Protein AF-A0A842QCV4-F1 (afdb_monomer)

Solvent-accessible surface area (backbone atoms only — not comparable to full-atom values): 18614 Å² total; per-residue (Å²): 133,80,76,70,83,79,81,82,55,91,92,57,45,80,76,46,76,59,91,36,30,38,35,27,58,51,29,42,34,34,38,18,65,70,64,70,44,68,32,42,44,53,48,74,47,34,48,32,36,34,81,45,73,48,36,37,42,32,37,35,68,45,43,62,38,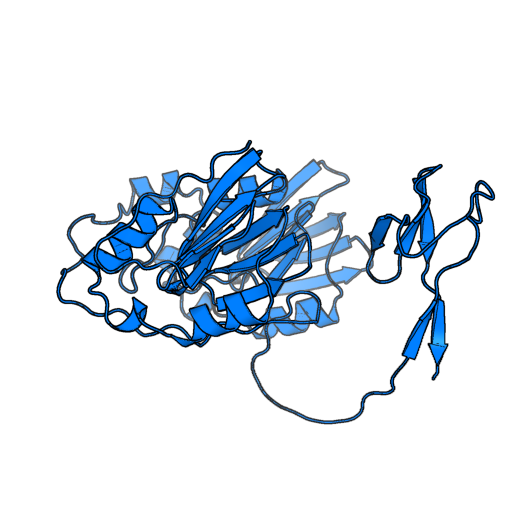30,40,31,33,61,48,74,55,71,67,58,52,54,50,37,64,66,63,54,61,55,74,76,44,40,42,53,55,52,39,50,50,24,57,78,30,68,33,67,70,84,54,92,87,44,69,56,46,63,27,40,74,55,49,40,67,46,74,55,47,44,48,51,38,68,43,31,46,30,47,61,90,44,43,81,56,42,81,43,56,78,31,28,39,30,38,43,48,34,39,36,39,39,22,71,81,80,72,43,78,47,76,41,49,47,91,42,50,78,49,74,49,45,55,81,45,28,39,38,33,40,33,82,91,47,78,48,78,40,38,29,68,51,69,56,45,70,61,51,53,58,52,59,72,58,56,54,55,90,77,52,56,79,93,51,58,68,50,74,80,36,44,30,69,66,50,43,76,75,61,62,80,68,91,74,78,68,59,56,85,45,73,77,82,78,67,68,78,60,42,79,54,89,64,79,83,67,81,84,85,82,93,87,89,87,91,85,85,72,66,44,82,42,73,62,62,44,36,94,84,80,63,48,79,42,46,94,88,62,48,44,75,77,46,100,52,25,33,24,35,79,88,76,68,51,76,43,65,50,44,74,45,77,111

Foldseek 3Di:
DLDQDDDDDPPWDFQDDDPAWTQILFWIWGQAPQVRGIAIGGLQQFAAKADDQFKIWTFGQFGIAIGGGGDDDPCSSLVSLVSCPCLVAFLVVQCVSCVVRVHWRDDPPDQWAAGGQDHHADPQVNCVRQWAIRGRPWGWQDDDRPAWTDILFWIWGAAPVVRDIDIDGLVFWDDWADDQQWIWTQGVVGTDIGGGDDDHPVSVVVSNVSRDCVVRPPVCSVSSPHTPVVCCVPPPDDPPPDDRRDGDDRHDRYYYDPDDRHDDDDDDDDDDFDKDWDDDQADPPPRHGDDPVQWDDPDPQWTADNVPRDIDGIDIHGD

Structure (mmCIF, N/CA/C/O backbone):
data_AF-A0A842QCV4-F1
#
_entry.id   AF-A0A842QCV4-F1
#
loop_
_atom_site.group_PDB
_atom_site.id
_atom_site.type_symbol
_atom_site.label_atom_id
_atom_site.label_alt_id
_atom_site.label_comp_id
_atom_site.label_asym_id
_atom_site.label_entity_id
_atom_site.label_seq_id
_atom_site.pdbx_PDB_ins_code
_atom_site.Cartn_x
_atom_site.Cartn_y
_atom_site.Cartn_z
_atom_site.occupancy
_atom_site.B_iso_or_equiv
_atom_site.auth_seq_id
_atom_site.auth_comp_id
_atom_site.auth_asym_id
_atom_site.auth_atom_id
_atom_site.pdbx_PDB_model_num
ATOM 1 N N . MET A 1 1 ? 13.176 -26.714 -6.535 1.00 41.50 1 MET A N 1
ATOM 2 C CA . MET A 1 1 ? 13.571 -25.448 -7.187 1.00 41.50 1 MET A CA 1
ATOM 3 C C . MET A 1 1 ? 12.302 -24.649 -7.436 1.00 41.50 1 MET A C 1
ATOM 5 O O . MET A 1 1 ? 11.457 -25.138 -8.170 1.00 41.50 1 MET A O 1
ATOM 9 N N . SER A 1 2 ? 12.102 -23.503 -6.779 1.00 46.97 2 SER A N 1
ATOM 10 C CA . SER A 1 2 ? 10.979 -22.614 -7.105 1.00 46.97 2 SER A CA 1
ATOM 11 C C . SER A 1 2 ? 11.306 -21.907 -8.417 1.00 46.97 2 SER A C 1
ATOM 13 O O . SER A 1 2 ? 12.186 -21.049 -8.448 1.00 46.97 2 SER A O 1
ATOM 15 N N . SER A 1 3 ? 10.671 -22.304 -9.518 1.00 58.50 3 SER A N 1
ATOM 16 C CA . SER A 1 3 ? 10.860 -21.621 -10.795 1.00 58.50 3 SER A CA 1
ATOM 17 C C . SER A 1 3 ? 10.213 -20.241 -10.707 1.00 58.50 3 SER A C 1
ATOM 19 O O . SER A 1 3 ? 8.986 -20.131 -10.706 1.00 58.50 3 SER A O 1
ATOM 21 N N . LEU A 1 4 ? 11.029 -19.191 -10.611 1.00 72.69 4 LEU A N 1
ATOM 22 C CA . LEU A 1 4 ? 10.571 -17.834 -10.898 1.00 72.69 4 LEU A CA 1
ATOM 23 C C . LEU A 1 4 ? 9.954 -17.837 -12.294 1.00 72.69 4 LEU A C 1
ATOM 25 O O . LEU A 1 4 ? 10.623 -18.195 -13.265 1.00 72.69 4 LEU A O 1
ATOM 29 N N . VAL A 1 5 ? 8.684 -17.459 -12.394 1.00 68.62 5 VAL A N 1
ATOM 30 C CA . VAL A 1 5 ? 8.024 -17.330 -13.693 1.00 68.62 5 VAL A CA 1
ATOM 31 C C . VAL A 1 5 ? 8.452 -15.994 -14.292 1.00 68.62 5 VAL A C 1
ATOM 33 O O . VAL A 1 5 ? 8.078 -14.933 -13.798 1.00 68.62 5 VAL A O 1
ATOM 36 N N . TYR A 1 6 ? 9.275 -16.052 -15.339 1.00 79.62 6 TYR A N 1
ATOM 37 C CA . TYR A 1 6 ? 9.728 -14.887 -16.096 1.00 79.62 6 TYR A CA 1
ATOM 38 C C . TYR A 1 6 ? 9.213 -14.979 -17.528 1.00 79.62 6 TYR A C 1
ATOM 40 O O . TYR A 1 6 ? 9.670 -15.823 -18.297 1.00 79.62 6 TYR A O 1
ATOM 48 N N . ILE A 1 7 ? 8.272 -14.105 -17.874 1.00 78.62 7 ILE A N 1
ATOM 49 C CA . ILE A 1 7 ? 7.755 -13.960 -19.237 1.00 78.62 7 ILE A CA 1
ATOM 50 C C . ILE A 1 7 ? 8.172 -12.570 -19.713 1.00 78.62 7 ILE A C 1
ATOM 52 O O . ILE A 1 7 ? 7.514 -11.611 -19.304 1.00 78.62 7 ILE A O 1
ATOM 56 N N . PRO A 1 8 ? 9.265 -12.429 -20.486 1.00 76.50 8 PRO A N 1
ATOM 57 C CA . PRO A 1 8 ? 9.746 -11.121 -20.916 1.00 76.50 8 PRO A CA 1
ATOM 58 C C . PRO A 1 8 ? 8.690 -10.398 -21.755 1.00 76.50 8 PRO A C 1
ATOM 60 O O . PRO A 1 8 ? 7.953 -11.027 -22.515 1.00 76.50 8 PRO A O 1
ATOM 63 N N . ILE A 1 9 ? 8.644 -9.076 -21.625 1.00 81.62 9 ILE A N 1
ATOM 64 C CA . ILE A 1 9 ? 7.948 -8.198 -22.573 1.00 81.62 9 ILE A CA 1
ATOM 65 C C . ILE A 1 9 ? 8.954 -7.538 -23.522 1.00 81.62 9 ILE A C 1
ATOM 67 O O . ILE A 1 9 ? 10.157 -7.538 -23.255 1.00 81.62 9 ILE A O 1
ATOM 71 N N . ASP A 1 10 ? 8.474 -6.979 -24.632 1.00 81.00 10 ASP A N 1
ATOM 72 C CA . ASP A 1 10 ? 9.335 -6.319 -25.616 1.00 81.00 10 ASP A CA 1
ATOM 73 C C . ASP A 1 10 ? 10.174 -5.212 -24.961 1.00 81.00 10 ASP A C 1
ATOM 75 O O . ASP A 1 10 ? 9.667 -4.390 -24.199 1.00 81.00 10 ASP A O 1
ATOM 79 N N . GLY A 1 11 ? 11.484 -5.227 -25.219 1.00 83.81 11 GLY A N 1
ATOM 80 C CA . GLY A 1 11 ? 12.440 -4.298 -24.605 1.00 83.81 11 GLY A CA 1
ATOM 81 C C . GLY A 1 11 ? 12.819 -4.610 -23.149 1.00 83.81 11 GLY A C 1
ATOM 82 O O . GLY A 1 11 ? 13.695 -3.935 -22.600 1.00 83.81 11 GLY A O 1
ATOM 83 N N . GLU A 1 12 ? 12.228 -5.631 -22.514 1.00 89.19 12 GLU A N 1
ATOM 84 C CA . GLU A 1 12 ? 12.603 -6.044 -21.161 1.00 89.19 12 GLU A CA 1
ATOM 85 C C . GLU A 1 12 ? 13.924 -6.820 -21.170 1.00 89.19 12 GLU A C 1
ATOM 87 O O . GLU A 1 12 ? 14.056 -7.872 -21.795 1.00 89.19 12 GLU A O 1
ATOM 92 N N . ARG A 1 13 ? 14.905 -6.332 -20.412 1.00 91.25 13 ARG A N 1
ATOM 93 C CA . ARG A 1 13 ? 16.206 -6.975 -20.228 1.00 91.25 13 ARG A CA 1
ATOM 94 C C . ARG A 1 13 ? 16.521 -7.172 -18.757 1.00 91.25 13 ARG A C 1
ATOM 96 O O . ARG A 1 13 ? 16.226 -6.324 -17.915 1.00 91.25 13 ARG A O 1
ATOM 103 N N . LYS A 1 14 ? 17.155 -8.301 -18.447 1.00 93.94 14 LYS A N 1
ATOM 104 C CA . LYS A 1 14 ? 17.609 -8.621 -17.091 1.00 93.94 14 LYS A CA 1
ATOM 105 C C . LYS A 1 14 ? 18.843 -7.788 -16.751 1.00 93.94 14 LYS A C 1
ATOM 107 O O . LYS A 1 14 ? 19.815 -7.795 -17.499 1.00 93.94 14 LYS A O 1
ATOM 112 N N . LEU A 1 15 ? 18.792 -7.102 -15.617 1.00 93.94 15 LEU A N 1
ATOM 113 C CA . LEU A 1 15 ? 19.892 -6.312 -15.064 1.00 93.94 15 LEU A CA 1
ATOM 114 C C . LEU A 1 15 ? 20.639 -7.095 -13.983 1.00 93.94 15 LEU A C 1
ATOM 116 O O . LEU A 1 15 ? 21.863 -7.068 -13.925 1.00 93.94 15 LEU A O 1
ATOM 120 N N . ALA A 1 16 ? 19.894 -7.822 -13.149 1.00 94.19 16 ALA A N 1
ATOM 121 C CA . ALA A 1 16 ? 20.437 -8.708 -12.131 1.00 94.19 16 ALA A CA 1
ATOM 122 C C . ALA A 1 16 ? 19.54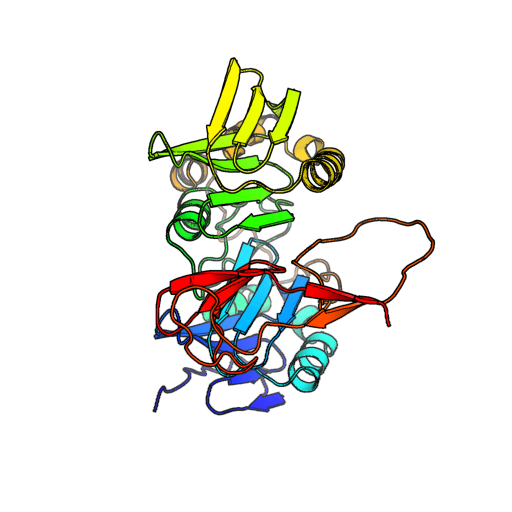0 -9.937 -11.958 1.00 94.19 16 ALA A C 1
ATOM 124 O O . ALA A 1 16 ? 18.325 -9.882 -12.168 1.00 94.19 16 ALA A O 1
ATOM 125 N N . GLN A 1 17 ? 20.138 -11.057 -11.560 1.00 93.81 17 GLN A N 1
ATOM 126 C CA . GLN A 1 17 ? 19.417 -12.293 -11.289 1.00 93.81 17 GLN A CA 1
ATOM 127 C C . GLN A 1 17 ? 20.056 -13.018 -10.106 1.00 93.81 17 GLN A C 1
ATOM 129 O O . GLN A 1 17 ? 21.255 -13.288 -10.096 1.00 93.81 17 GLN A O 1
ATOM 134 N N . GLY A 1 18 ? 19.224 -13.363 -9.130 1.00 90.19 18 GLY A N 1
ATOM 135 C CA . GLY A 1 18 ? 19.552 -14.263 -8.036 1.00 90.19 18 GLY A CA 1
ATOM 136 C C . GLY A 1 18 ? 18.703 -15.532 -8.085 1.00 90.19 18 GLY A C 1
ATOM 137 O O . GLY A 1 18 ? 17.909 -15.753 -8.997 1.00 90.19 18 GLY A O 1
ATOM 138 N N . ASN A 1 19 ? 18.843 -16.369 -7.057 1.00 88.00 19 ASN A N 1
ATOM 139 C CA . ASN A 1 19 ? 18.089 -17.626 -6.962 1.00 88.00 19 ASN A CA 1
ATOM 140 C C . ASN A 1 19 ? 16.584 -17.407 -6.730 1.00 88.00 19 ASN A C 1
ATOM 142 O O . ASN A 1 19 ? 15.785 -18.269 -7.079 1.00 88.00 19 ASN A O 1
ATOM 146 N N . GLU A 1 20 ? 16.204 -16.281 -6.118 1.00 92.25 20 GLU A N 1
ATOM 147 C CA . GLU A 1 20 ? 14.812 -15.956 -5.772 1.00 92.25 20 GLU A CA 1
ATOM 148 C C . GLU A 1 20 ? 14.347 -14.627 -6.366 1.00 92.25 20 GLU A C 1
ATOM 150 O O . GLU A 1 20 ? 13.230 -14.211 -6.086 1.00 92.25 20 GLU A O 1
ATOM 155 N N . TYR A 1 21 ? 15.158 -13.974 -7.202 1.00 94.06 21 TYR A N 1
ATOM 156 C CA . TYR A 1 21 ? 14.765 -12.716 -7.820 1.00 94.06 21 TYR A CA 1
ATOM 157 C C . TYR A 1 21 ? 15.355 -12.505 -9.209 1.00 94.06 21 TYR A C 1
ATOM 159 O O . TYR A 1 21 ? 16.430 -13.002 -9.540 1.00 94.06 21 TYR A O 1
ATOM 167 N N . ILE A 1 22 ? 14.656 -11.701 -10.000 1.00 94.12 22 ILE A N 1
ATOM 168 C CA . ILE A 1 22 ? 15.102 -11.120 -11.259 1.00 94.12 22 ILE A CA 1
ATOM 169 C C . ILE A 1 22 ? 14.787 -9.628 -11.176 1.00 94.12 22 ILE A C 1
ATOM 171 O O . ILE A 1 22 ? 13.641 -9.246 -10.951 1.00 94.12 22 ILE A O 1
ATOM 175 N N . VAL A 1 23 ? 15.798 -8.789 -11.371 1.00 95.00 23 VAL A N 1
ATOM 176 C CA . VAL A 1 23 ? 15.620 -7.348 -11.565 1.00 95.00 23 VAL A CA 1
ATOM 177 C C . VAL A 1 23 ? 15.791 -7.072 -13.052 1.00 95.00 23 VAL A C 1
ATOM 179 O O . VAL A 1 23 ? 16.853 -7.354 -13.612 1.00 95.00 23 VAL A O 1
ATOM 182 N N . SER A 1 24 ? 14.753 -6.552 -13.700 1.00 93.44 24 SER A N 1
ATOM 183 C CA . SER A 1 24 ? 14.813 -6.060 -15.077 1.00 93.44 24 SER A CA 1
ATOM 184 C C . SER A 1 24 ? 14.792 -4.534 -15.117 1.00 93.44 24 SER A C 1
ATOM 186 O O . SER A 1 24 ? 14.627 -3.872 -14.094 1.00 93.44 24 SER A O 1
ATOM 188 N N . ASN A 1 25 ? 14.945 -3.967 -16.309 1.00 91.88 25 ASN A N 1
ATOM 189 C CA . ASN A 1 25 ? 14.741 -2.537 -16.551 1.00 91.88 25 ASN A CA 1
ATOM 190 C C . ASN A 1 25 ? 13.290 -2.066 -16.325 1.00 91.88 25 ASN A C 1
ATOM 192 O O . ASN A 1 25 ? 13.067 -0.863 -16.213 1.00 91.88 25 ASN A O 1
ATOM 196 N N . TYR A 1 26 ? 12.316 -2.980 -16.224 1.00 92.25 26 TYR A N 1
ATOM 197 C CA . TYR A 1 26 ? 10.900 -2.632 -16.053 1.00 92.25 26 TYR A CA 1
ATOM 198 C C . TYR A 1 26 ? 10.273 -3.101 -14.745 1.00 92.25 26 TYR A C 1
ATOM 200 O O . TYR A 1 26 ? 9.327 -2.467 -14.271 1.00 92.25 26 TYR A O 1
ATOM 208 N N . ARG A 1 27 ? 10.758 -4.187 -14.139 1.00 92.69 27 ARG A N 1
ATOM 209 C CA . ARG A 1 27 ? 10.135 -4.769 -12.943 1.00 92.69 27 ARG A CA 1
ATOM 210 C C . ARG A 1 27 ? 11.103 -5.580 -12.093 1.00 92.69 27 ARG A C 1
ATOM 212 O O . ARG A 1 27 ? 12.102 -6.118 -12.565 1.00 92.69 27 ARG A O 1
ATOM 219 N N . LEU A 1 28 ? 10.740 -5.709 -10.825 1.00 94.19 28 LEU A N 1
ATOM 220 C CA . LEU A 1 28 ? 11.274 -6.704 -9.909 1.00 94.19 28 LEU A CA 1
ATOM 221 C C . LEU A 1 28 ? 10.373 -7.939 -9.954 1.00 94.19 28 LEU A C 1
ATOM 223 O O . LEU A 1 28 ? 9.166 -7.835 -9.763 1.00 94.19 28 LEU A O 1
ATOM 227 N N . ILE A 1 29 ? 10.946 -9.115 -10.169 1.00 93.25 29 ILE A N 1
ATOM 228 C CA . ILE A 1 29 ? 10.252 -10.393 -10.019 1.00 93.25 29 ILE A CA 1
ATOM 229 C C . ILE A 1 29 ? 10.929 -11.143 -8.888 1.00 93.25 29 ILE A C 1
ATOM 231 O O . ILE A 1 29 ? 12.135 -11.349 -8.924 1.00 93.25 29 ILE A O 1
ATOM 235 N N . GLN A 1 30 ? 10.167 -11.541 -7.882 1.00 92.44 30 GLN A N 1
ATOM 236 C CA . GLN A 1 30 ? 10.680 -12.098 -6.641 1.00 92.44 30 GLN A CA 1
ATOM 237 C C . GLN A 1 30 ? 9.823 -13.289 -6.232 1.00 92.44 30 GLN A C 1
ATOM 239 O O . GLN A 1 30 ? 8.599 -13.201 -6.202 1.00 92.44 30 GLN A O 1
ATOM 244 N N . TYR A 1 31 ? 10.451 -14.400 -5.874 1.00 89.25 31 TYR A N 1
ATOM 245 C CA . TYR A 1 31 ? 9.755 -15.496 -5.224 1.00 89.25 31 TYR A CA 1
ATOM 246 C C . TYR A 1 31 ? 9.488 -15.079 -3.782 1.00 89.25 31 TYR A C 1
ATOM 248 O O . TYR A 1 31 ? 10.421 -14.862 -3.003 1.00 89.25 31 TYR A O 1
ATOM 256 N N . ASP A 1 32 ? 8.212 -14.935 -3.450 1.00 87.44 32 ASP A N 1
ATOM 257 C CA . ASP A 1 32 ? 7.760 -14.624 -2.109 1.00 87.44 32 ASP A CA 1
ATOM 258 C C . ASP A 1 32 ? 7.496 -15.920 -1.350 1.00 87.44 32 ASP A C 1
ATOM 260 O O . ASP A 1 32 ? 6.513 -16.623 -1.582 1.00 87.44 32 ASP A O 1
ATOM 264 N N . ARG A 1 33 ? 8.362 -16.226 -0.391 1.00 86.94 33 ARG A N 1
ATOM 265 C CA . ARG A 1 33 ? 8.214 -17.360 0.522 1.00 86.94 33 ARG A CA 1
ATOM 266 C C . ARG A 1 33 ? 6.969 -17.229 1.403 1.00 86.94 33 ARG A C 1
ATOM 268 O O . ARG A 1 33 ? 6.448 -18.254 1.837 1.00 86.94 33 ARG A O 1
ATOM 275 N N . GLY A 1 34 ? 6.498 -16.004 1.667 1.00 80.19 34 GLY A N 1
ATOM 276 C CA . GLY A 1 34 ? 5.316 -15.743 2.490 1.00 80.19 34 GLY A CA 1
ATOM 277 C C . GLY A 1 34 ? 4.026 -16.222 1.825 1.00 80.19 34 GLY A C 1
ATOM 278 O O . GLY A 1 34 ? 3.258 -16.970 2.428 1.00 80.19 34 GLY A O 1
ATOM 279 N N . SER A 1 35 ? 3.806 -15.821 0.572 1.00 79.50 35 SER A N 1
ATOM 280 C CA . SER A 1 35 ? 2.671 -16.270 -0.249 1.00 79.50 35 SER A CA 1
ATOM 281 C C . SER A 1 35 ? 2.947 -17.542 -1.066 1.00 79.50 35 SER A C 1
ATOM 283 O O . SER A 1 35 ? 2.023 -18.098 -1.655 1.00 79.50 35 SER A O 1
ATOM 285 N N . LYS A 1 36 ? 4.193 -18.038 -1.068 1.00 83.50 36 LYS A N 1
ATOM 286 C CA . LYS A 1 36 ? 4.673 -19.199 -1.843 1.00 83.50 36 LYS A CA 1
ATOM 287 C C . LYS A 1 36 ? 4.415 -19.069 -3.348 1.00 83.50 36 LYS A C 1
ATOM 289 O O . LYS A 1 36 ? 4.100 -20.050 -4.017 1.00 83.50 36 LYS A O 1
ATOM 294 N N . THR A 1 37 ? 4.549 -17.860 -3.883 1.00 86.12 37 THR A N 1
ATOM 295 C CA . THR A 1 37 ? 4.359 -17.581 -5.311 1.00 86.12 37 THR A CA 1
ATOM 296 C C . THR A 1 37 ? 5.360 -16.544 -5.818 1.00 86.12 37 THR A C 1
ATOM 298 O O . THR A 1 37 ? 6.087 -15.926 -5.042 1.00 86.12 37 THR A O 1
ATOM 301 N N . SER A 1 38 ? 5.430 -16.370 -7.137 1.00 88.69 38 SER A N 1
ATOM 302 C CA . SER A 1 38 ? 6.207 -15.292 -7.750 1.00 88.69 38 SER A CA 1
ATOM 303 C C . SER A 1 38 ? 5.410 -13.989 -7.702 1.00 88.69 38 SER A C 1
ATOM 305 O O . SER A 1 38 ? 4.278 -13.920 -8.169 1.00 88.69 38 SER A O 1
ATOM 307 N N . VAL A 1 39 ? 6.025 -12.951 -7.152 1.00 89.75 39 VAL A N 1
ATOM 308 C CA . VAL A 1 39 ? 5.536 -11.575 -7.122 1.00 89.75 39 VAL A CA 1
ATOM 309 C C . VAL A 1 39 ? 6.248 -10.813 -8.224 1.00 89.75 39 VAL A C 1
ATOM 311 O O . VAL A 1 39 ? 7.469 -10.871 -8.327 1.00 89.75 39 VAL A O 1
ATOM 314 N N . SER A 1 40 ? 5.493 -10.099 -9.047 1.00 92.69 40 SER A N 1
ATOM 315 C CA . SER A 1 40 ? 6.026 -9.258 -10.111 1.00 92.69 40 SER A CA 1
ATOM 316 C C . SER A 1 40 ? 5.605 -7.821 -9.836 1.00 92.69 40 SER A C 1
ATOM 318 O O . SER A 1 40 ? 4.419 -7.548 -9.707 1.00 92.69 40 SER A O 1
ATOM 320 N N . LEU A 1 41 ? 6.567 -6.916 -9.698 1.00 93.31 41 LEU A N 1
ATOM 321 C CA . LEU A 1 41 ? 6.344 -5.540 -9.285 1.00 93.31 41 LEU A CA 1
ATOM 322 C C . LEU A 1 41 ? 6.974 -4.576 -10.299 1.00 93.31 41 LEU A C 1
ATOM 324 O O . LEU A 1 41 ? 8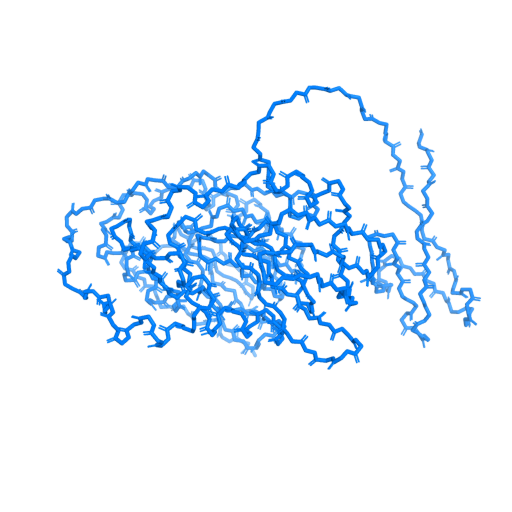.205 -4.494 -10.364 1.00 93.31 41 LEU A O 1
ATOM 328 N N . PRO A 1 42 ? 6.169 -3.838 -11.082 1.00 93.88 42 PRO A N 1
ATOM 329 C CA . PRO A 1 42 ? 6.676 -2.816 -11.987 1.00 93.88 42 PRO A CA 1
ATOM 330 C C . PRO A 1 42 ? 7.459 -1.745 -11.232 1.00 93.88 42 PRO A C 1
ATOM 332 O O . PRO A 1 42 ? 7.000 -1.234 -10.215 1.00 93.88 42 PRO A O 1
ATOM 335 N N . LEU A 1 43 ? 8.636 -1.378 -11.739 1.00 92.62 43 LEU A N 1
ATOM 336 C CA . LEU A 1 43 ? 9.494 -0.388 -11.083 1.00 92.62 43 LEU A CA 1
ATOM 337 C C . LEU A 1 43 ? 8.852 1.002 -11.065 1.00 92.62 43 LEU A C 1
ATOM 339 O O . LEU A 1 43 ? 9.023 1.740 -10.101 1.00 92.62 43 LEU A O 1
ATOM 343 N N . HIS A 1 44 ? 8.077 1.329 -12.103 1.00 89.50 44 HIS A N 1
ATOM 344 C CA . HIS A 1 44 ? 7.468 2.648 -12.271 1.00 89.50 44 HIS A CA 1
ATOM 345 C C . HIS A 1 44 ? 6.452 3.012 -11.191 1.00 89.50 44 HIS A C 1
ATOM 347 O O . HIS A 1 44 ? 6.279 4.190 -10.909 1.00 89.50 44 HIS A O 1
ATOM 353 N N . ILE A 1 45 ? 5.800 2.022 -10.571 1.00 89.75 45 ILE A N 1
ATOM 354 C CA . ILE A 1 45 ? 4.792 2.276 -9.536 1.00 89.75 45 ILE A CA 1
ATOM 355 C C . ILE A 1 45 ? 5.384 2.370 -8.128 1.00 89.75 45 ILE A C 1
ATOM 357 O O . ILE A 1 45 ? 4.646 2.680 -7.192 1.00 89.75 45 ILE A O 1
ATOM 3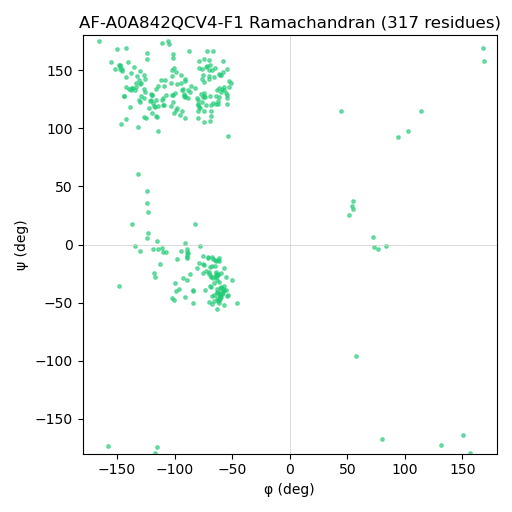61 N N . ILE A 1 46 ? 6.678 2.077 -7.950 1.00 91.38 46 ILE A N 1
ATOM 362 C CA . ILE A 1 46 ? 7.346 2.100 -6.644 1.00 91.38 46 ILE A CA 1
ATOM 363 C C . ILE A 1 46 ? 7.640 3.553 -6.268 1.00 91.38 46 ILE A C 1
ATOM 365 O O . ILE A 1 46 ? 8.415 4.235 -6.933 1.00 91.38 46 ILE A O 1
ATOM 369 N N . LYS A 1 47 ? 7.043 4.013 -5.167 1.00 87.56 47 LYS A N 1
ATOM 370 C CA . LYS A 1 47 ? 7.295 5.341 -4.586 1.00 87.56 47 LYS A CA 1
ATOM 371 C C . LYS A 1 47 ? 8.416 5.289 -3.562 1.00 87.56 47 LYS A C 1
ATOM 373 O O . LYS A 1 47 ? 9.308 6.131 -3.550 1.00 87.56 47 LYS A O 1
ATOM 378 N N . GLU A 1 48 ? 8.373 4.284 -2.701 1.00 86.75 48 GLU A N 1
ATOM 379 C CA . GLU A 1 48 ? 9.333 4.102 -1.619 1.00 86.75 48 GLU A CA 1
ATOM 380 C C . GLU A 1 48 ? 9.539 2.618 -1.375 1.00 86.75 48 GLU A C 1
ATOM 382 O O . GLU A 1 48 ? 8.661 1.795 -1.656 1.00 86.75 48 GLU A O 1
ATOM 387 N N . TYR A 1 49 ? 10.697 2.264 -0.838 1.00 88.94 49 TYR A N 1
ATOM 388 C CA . TYR A 1 49 ? 10.967 0.886 -0.472 1.00 88.94 49 TYR A CA 1
ATOM 389 C C . TYR A 1 49 ? 11.871 0.788 0.747 1.00 88.94 49 TYR A C 1
ATOM 391 O O . TYR A 1 49 ? 12.696 1.656 1.019 1.00 88.94 49 TYR A O 1
ATOM 399 N N . LYS A 1 50 ? 11.725 -0.321 1.462 1.00 86.19 50 LYS A N 1
ATOM 400 C CA . LYS A 1 50 ? 12.620 -0.742 2.530 1.00 86.19 50 LYS A CA 1
ATOM 401 C C . LYS A 1 50 ? 13.083 -2.152 2.236 1.00 86.19 50 LYS A C 1
ATOM 403 O O . LYS A 1 50 ? 12.258 -3.045 2.036 1.00 86.19 50 LYS A O 1
ATOM 408 N N . LEU A 1 51 ? 14.395 -2.338 2.217 1.00 87.00 51 LEU A N 1
ATOM 409 C CA . LEU A 1 51 ? 15.032 -3.585 1.827 1.00 87.00 51 LEU A CA 1
ATOM 410 C C . LEU A 1 51 ? 15.879 -4.123 2.980 1.00 87.00 51 LEU A C 1
ATOM 412 O O . LEU A 1 51 ? 16.707 -3.414 3.544 1.00 87.00 51 LEU A O 1
ATOM 416 N N . THR A 1 52 ? 15.694 -5.393 3.317 1.00 87.06 52 THR A N 1
ATOM 417 C CA . THR A 1 52 ? 16.640 -6.163 4.132 1.00 87.06 52 THR A CA 1
ATOM 418 C C . THR A 1 52 ? 17.187 -7.319 3.299 1.00 87.06 52 THR A C 1
ATOM 420 O O . THR A 1 52 ? 16.807 -7.509 2.147 1.00 87.06 52 THR A O 1
ATOM 423 N N . SER A 1 53 ? 18.063 -8.144 3.871 1.00 86.88 53 SER A N 1
ATOM 424 C CA . SER A 1 53 ? 18.557 -9.344 3.185 1.00 86.88 53 SER A CA 1
ATOM 425 C C . SER A 1 53 ? 17.465 -10.389 2.905 1.00 86.88 53 SER A C 1
ATOM 427 O O . SER A 1 53 ? 17.625 -11.214 2.002 1.00 86.88 53 SER A O 1
ATOM 429 N N . ASN A 1 54 ? 16.370 -10.380 3.676 1.00 89.56 54 ASN A N 1
ATOM 430 C CA . ASN A 1 54 ? 15.357 -11.437 3.670 1.00 89.56 54 ASN A CA 1
ATOM 431 C C . ASN A 1 54 ? 13.898 -10.957 3.534 1.00 89.56 54 ASN A C 1
ATOM 433 O O . ASN A 1 54 ? 12.985 -11.787 3.473 1.00 89.56 54 ASN A O 1
ATOM 437 N N . LYS A 1 55 ? 13.653 -9.646 3.544 1.00 85.88 55 LYS A N 1
ATOM 438 C CA . LYS A 1 55 ? 12.320 -9.045 3.460 1.00 85.88 55 LYS A CA 1
ATOM 439 C C . LYS A 1 55 ? 12.394 -7.715 2.720 1.00 85.88 55 LYS A C 1
ATOM 441 O O . LYS A 1 55 ? 13.390 -7.001 2.806 1.00 85.88 55 LYS A O 1
ATOM 446 N N . ALA A 1 56 ? 11.304 -7.358 2.061 1.00 87.12 56 ALA A N 1
ATOM 447 C CA . ALA A 1 56 ? 11.111 -6.028 1.517 1.00 87.12 56 ALA A CA 1
ATOM 448 C C . ALA A 1 56 ? 9.686 -5.538 1.752 1.00 87.12 56 ALA A C 1
ATOM 450 O O . ALA A 1 56 ? 8.733 -6.321 1.743 1.00 87.12 56 ALA A O 1
ATOM 451 N N . MET A 1 57 ? 9.561 -4.229 1.928 1.00 88.38 57 MET A N 1
ATOM 452 C CA . MET A 1 57 ? 8.300 -3.505 1.860 1.00 88.38 57 MET A CA 1
ATOM 453 C C . MET A 1 57 ? 8.422 -2.471 0.745 1.00 88.38 57 MET A C 1
ATOM 455 O O . MET A 1 57 ? 9.374 -1.696 0.731 1.00 88.38 57 MET A O 1
ATOM 459 N N . PHE A 1 58 ? 7.461 -2.445 -0.169 1.00 89.50 58 PHE A N 1
ATOM 460 C CA . PHE A 1 58 ? 7.375 -1.462 -1.242 1.00 89.50 58 PHE A CA 1
ATOM 461 C C . PHE A 1 58 ? 6.092 -0.658 -1.075 1.00 89.50 58 PHE A C 1
ATOM 463 O O . PHE A 1 58 ?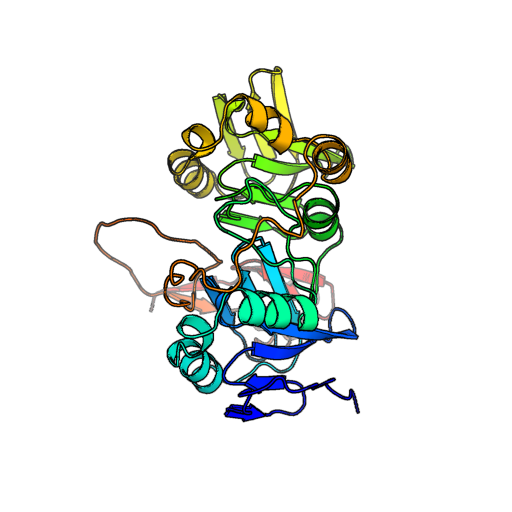 5.002 -1.227 -1.144 1.00 89.50 58 PHE A O 1
ATOM 470 N N . LYS A 1 59 ? 6.202 0.657 -0.892 1.00 89.69 59 LYS A N 1
ATOM 471 C CA . LYS A 1 59 ? 5.068 1.565 -1.062 1.00 89.69 59 LYS A CA 1
ATOM 472 C C . LYS A 1 59 ? 4.901 1.817 -2.552 1.00 89.69 59 LYS A C 1
ATOM 474 O O . LYS A 1 59 ? 5.812 2.322 -3.213 1.00 89.69 59 LYS A O 1
ATOM 479 N N . VAL A 1 60 ? 3.739 1.461 -3.079 1.00 90.25 60 VAL A N 1
ATOM 480 C CA . VAL A 1 60 ? 3.382 1.672 -4.483 1.00 90.25 60 VAL A CA 1
ATOM 481 C C . VAL A 1 60 ? 2.283 2.724 -4.598 1.00 90.25 60 VAL A C 1
ATOM 483 O O . VAL A 1 60 ? 1.743 3.172 -3.586 1.00 90.25 60 VAL A O 1
ATOM 486 N N . VAL A 1 61 ? 1.936 3.129 -5.823 1.00 87.94 61 VAL A N 1
ATOM 487 C CA . VAL A 1 61 ? 0.874 4.123 -6.090 1.00 87.94 61 VAL A CA 1
ATOM 488 C C . VAL A 1 61 ? -0.395 3.867 -5.284 1.00 87.94 61 VAL A C 1
ATOM 490 O O . VAL A 1 61 ? -0.893 4.779 -4.634 1.00 87.94 61 VAL A O 1
ATOM 493 N N . ASN A 1 62 ? -0.883 2.631 -5.327 1.00 90.50 62 ASN A N 1
ATOM 494 C CA . ASN A 1 62 ? -2.155 2.191 -4.771 1.00 90.50 62 ASN A CA 1
ATOM 495 C C . ASN A 1 62 ? -1.967 1.038 -3.777 1.00 90.50 62 ASN A C 1
ATOM 497 O O . ASN A 1 62 ? -2.663 0.024 -3.868 1.00 90.50 62 ASN A O 1
ATOM 501 N N . GLY A 1 63 ? -1.004 1.143 -2.854 1.00 90.19 63 GLY A N 1
ATOM 502 C CA . GLY A 1 63 ? -0.874 0.181 -1.756 1.00 90.19 63 GLY A CA 1
ATOM 503 C C . GLY A 1 63 ? 0.534 -0.045 -1.235 1.00 90.19 63 GLY A C 1
ATOM 504 O O . GLY A 1 63 ? 1.456 0.728 -1.481 1.00 90.19 63 GLY A O 1
ATOM 505 N N . ILE A 1 64 ? 0.675 -1.139 -0.491 1.00 88.25 64 ILE A N 1
ATOM 506 C CA . ILE A 1 64 ? 1.947 -1.627 0.036 1.00 88.25 64 ILE A CA 1
ATOM 507 C C . ILE A 1 64 ? 2.108 -3.077 -0.408 1.00 88.25 64 ILE A C 1
ATOM 509 O O . ILE A 1 64 ? 1.199 -3.877 -0.226 1.00 88.25 64 ILE A O 1
ATOM 513 N N . VAL A 1 65 ? 3.265 -3.434 -0.954 1.00 90.25 65 VAL A N 1
ATOM 514 C CA . VAL A 1 65 ? 3.616 -4.814 -1.304 1.00 90.25 65 VAL A CA 1
ATOM 515 C C . VAL A 1 65 ? 4.695 -5.288 -0.346 1.00 90.25 65 VAL A C 1
ATOM 517 O O . VAL A 1 65 ? 5.775 -4.704 -0.293 1.00 90.25 65 VAL A O 1
ATOM 520 N N . ASN A 1 66 ? 4.420 -6.352 0.408 1.00 86.69 66 ASN A N 1
ATOM 521 C CA . ASN A 1 66 ? 5.431 -6.989 1.248 1.00 86.69 66 ASN A CA 1
ATOM 522 C C . ASN A 1 66 ? 5.913 -8.271 0.580 1.00 86.69 66 ASN A C 1
ATOM 524 O O . ASN A 1 66 ? 5.112 -9.043 0.051 1.00 86.69 66 ASN A O 1
ATOM 528 N N . VAL A 1 67 ? 7.216 -8.514 0.641 1.00 89.62 67 VAL A N 1
ATOM 529 C CA . VAL A 1 67 ? 7.821 -9.727 0.098 1.00 89.62 67 VAL A CA 1
ATOM 530 C C . VAL A 1 67 ? 8.797 -10.321 1.101 1.00 89.62 67 VAL A C 1
ATOM 532 O O . VAL A 1 67 ? 9.541 -9.599 1.761 1.00 89.62 67 VAL A O 1
ATOM 535 N N . ILE A 1 68 ? 8.788 -11.646 1.230 1.00 87.19 68 ILE A N 1
ATOM 536 C CA . ILE A 1 68 ? 9.658 -12.407 2.123 1.00 87.19 68 ILE A CA 1
ATOM 537 C C . ILE A 1 68 ? 10.475 -13.373 1.271 1.00 87.19 68 ILE A C 1
ATOM 539 O O . ILE A 1 68 ? 9.920 -14.189 0.547 1.00 87.19 68 ILE A O 1
ATOM 543 N N . GLY A 1 69 ? 11.795 -13.336 1.367 1.00 88.50 69 GLY A N 1
ATOM 544 C CA . GLY A 1 69 ? 12.670 -14.163 0.538 1.00 88.50 69 GLY A CA 1
ATOM 545 C C . GLY A 1 69 ? 14.057 -13.564 0.417 1.00 88.50 69 GLY A C 1
ATOM 546 O O . GLY A 1 69 ? 14.336 -12.513 0.980 1.00 88.50 69 GLY A O 1
ATOM 547 N N . LYS A 1 70 ? 14.947 -14.220 -0.319 1.00 90.94 70 LYS A N 1
ATOM 548 C CA . LYS A 1 70 ? 16.271 -13.663 -0.597 1.00 90.94 70 LYS A CA 1
ATOM 549 C C . LYS A 1 70 ? 16.114 -12.455 -1.518 1.00 90.94 70 LYS A C 1
ATOM 551 O O . LYS A 1 70 ? 15.750 -12.622 -2.681 1.00 90.94 70 LYS A O 1
ATOM 556 N N . MET A 1 71 ? 16.373 -11.273 -0.974 1.00 92.38 71 MET A N 1
ATOM 557 C CA . MET A 1 71 ? 16.173 -10.001 -1.662 1.00 92.38 71 MET A CA 1
ATOM 558 C C . MET A 1 71 ? 17.310 -9.680 -2.646 1.00 92.38 71 MET A C 1
ATOM 560 O O . MET A 1 71 ? 18.422 -10.201 -2.476 1.00 92.38 71 MET A O 1
ATOM 564 N N . PRO A 1 72 ? 17.059 -8.818 -3.654 1.00 93.38 72 PRO A N 1
ATOM 565 C CA . PRO A 1 72 ? 18.120 -8.228 -4.463 1.00 93.38 72 PRO A CA 1
ATOM 566 C C . PRO A 1 72 ? 19.116 -7.450 -3.606 1.00 93.38 72 PRO A C 1
ATOM 568 O O . PRO A 1 72 ? 18.794 -7.010 -2.501 1.00 93.38 72 PRO A O 1
ATOM 571 N N . LYS A 1 73 ? 20.334 -7.251 -4.119 1.00 93.38 73 LYS A N 1
ATOM 572 C CA . LYS A 1 73 ? 21.266 -6.333 -3.456 1.00 93.38 73 LYS A CA 1
ATOM 573 C C . LYS A 1 73 ? 20.749 -4.902 -3.574 1.00 93.38 73 LYS A C 1
ATOM 575 O O . LYS A 1 73 ? 20.120 -4.534 -4.570 1.00 93.38 73 LYS A O 1
ATOM 580 N N . ARG A 1 74 ? 21.073 -4.081 -2.576 1.00 90.44 74 ARG A N 1
ATOM 581 C CA . ARG A 1 74 ? 20.685 -2.666 -2.516 1.00 90.44 74 ARG A CA 1
ATOM 582 C C . ARG A 1 74 ? 21.103 -1.920 -3.785 1.00 90.44 74 ARG A C 1
ATOM 584 O O . ARG A 1 74 ? 20.309 -1.192 -4.372 1.00 90.44 74 ARG A O 1
ATOM 591 N N . GLU A 1 75 ? 22.321 -2.158 -4.261 1.00 91.44 75 GLU A N 1
ATOM 592 C CA . GLU A 1 75 ? 22.875 -1.514 -5.452 1.00 91.44 75 GLU A CA 1
ATOM 593 C C . GLU A 1 75 ? 22.168 -1.950 -6.741 1.00 91.44 75 GLU A C 1
ATOM 595 O O . GLU A 1 75 ? 21.956 -1.120 -7.623 1.00 91.44 75 GLU A O 1
ATOM 600 N N . GLU A 1 76 ? 21.772 -3.223 -6.838 1.00 93.75 76 GLU A N 1
ATOM 601 C CA . GLU A 1 76 ? 21.071 -3.779 -8.003 1.00 93.75 76 GLU A CA 1
ATOM 602 C C . GLU A 1 76 ? 19.687 -3.137 -8.157 1.00 93.75 76 GLU A C 1
ATOM 604 O O . GLU A 1 76 ? 19.339 -2.648 -9.233 1.00 93.75 76 GLU A O 1
ATOM 609 N N . LEU A 1 77 ? 18.920 -3.076 -7.062 1.00 92.31 77 LEU A N 1
ATOM 610 C CA . LEU A 1 77 ? 17.595 -2.461 -7.063 1.00 92.31 77 LEU A CA 1
ATOM 611 C C . LEU A 1 77 ? 17.679 -0.945 -7.283 1.00 92.31 77 LEU A C 1
ATOM 613 O O . LEU A 1 77 ? 16.943 -0.398 -8.106 1.00 92.31 77 LEU A O 1
ATOM 617 N N . ARG A 1 78 ? 18.610 -0.265 -6.600 1.00 90.38 78 ARG A N 1
ATOM 618 C CA . ARG A 1 78 ? 18.822 1.180 -6.760 1.00 90.38 78 ARG A CA 1
ATOM 619 C C . ARG A 1 78 ? 19.208 1.538 -8.194 1.00 90.38 78 ARG A C 1
ATOM 621 O O . ARG A 1 78 ? 18.703 2.522 -8.729 1.00 90.38 78 ARG A O 1
ATOM 628 N N . SER A 1 79 ? 20.084 0.747 -8.817 1.00 89.44 79 SER A N 1
ATOM 629 C CA . SER A 1 79 ? 20.475 0.939 -10.214 1.00 89.44 79 SER A CA 1
ATOM 630 C C . SER A 1 79 ? 19.265 0.809 -11.137 1.00 89.44 79 SER A C 1
ATOM 632 O O . SER A 1 79 ? 18.992 1.739 -11.892 1.00 89.44 79 SER A O 1
ATOM 634 N N . ALA A 1 80 ? 18.473 -0.256 -11.006 1.00 91.44 80 ALA A N 1
ATOM 635 C CA . ALA A 1 80 ? 17.291 -0.469 -11.840 1.00 91.44 80 ALA A CA 1
ATOM 636 C C . ALA A 1 80 ? 16.251 0.659 -11.710 1.00 91.44 80 ALA A C 1
ATOM 638 O O . ALA A 1 80 ? 15.789 1.196 -12.716 1.00 91.44 80 ALA A O 1
ATOM 639 N N . LEU A 1 81 ? 15.949 1.095 -10.481 1.00 89.44 81 LEU A N 1
ATOM 640 C CA . LEU A 1 81 ? 15.032 2.215 -10.219 1.00 89.44 81 LEU A CA 1
ATOM 641 C C . LEU A 1 81 ? 15.529 3.550 -10.801 1.00 89.44 81 LEU A C 1
ATOM 643 O O . LEU A 1 81 ? 14.728 4.435 -11.103 1.00 89.44 81 LEU A O 1
ATOM 647 N N . SER A 1 82 ? 16.844 3.705 -10.980 1.00 86.00 82 SER A N 1
ATOM 648 C CA . SER A 1 82 ? 17.440 4.921 -11.541 1.00 86.00 82 SER A CA 1
ATOM 649 C C . SER A 1 82 ? 17.383 5.005 -13.071 1.00 86.00 82 SER A C 1
ATOM 651 O O . SER A 1 82 ? 17.464 6.112 -13.601 1.00 86.00 82 SER A O 1
ATOM 653 N N . MET A 1 83 ? 17.209 3.879 -13.778 1.00 83.50 83 MET A N 1
ATOM 654 C CA . MET A 1 83 ? 17.271 3.834 -15.248 1.00 83.50 83 MET A CA 1
ATOM 655 C C . MET A 1 83 ? 16.086 4.526 -15.932 1.00 83.50 83 MET A C 1
ATOM 657 O O . MET A 1 83 ? 16.231 4.969 -17.066 1.00 83.50 83 MET A O 1
ATOM 661 N N . ARG A 1 84 ? 14.933 4.650 -15.252 1.00 74.69 84 ARG A N 1
ATOM 662 C CA . ARG A 1 84 ? 13.743 5.393 -15.726 1.00 74.69 84 ARG A CA 1
ATOM 663 C C . ARG A 1 84 ? 13.248 5.029 -17.134 1.00 74.69 84 ARG A C 1
ATOM 665 O O . ARG A 1 84 ? 12.560 5.807 -17.782 1.00 74.69 84 ARG A O 1
ATOM 672 N N . GLU A 1 85 ? 13.529 3.821 -17.611 1.00 84.56 85 GLU A N 1
ATOM 673 C CA . GLU A 1 85 ? 13.129 3.398 -18.963 1.00 84.56 85 GLU A CA 1
ATOM 674 C C . GLU A 1 85 ? 11.627 3.172 -19.114 1.00 84.56 85 GLU A C 1
ATOM 676 O O . GLU A 1 85 ? 11.120 3.035 -20.219 1.00 84.56 85 GLU A O 1
ATOM 681 N N . PHE A 1 86 ? 10.904 3.135 -18.002 1.00 80.12 86 PHE A N 1
ATOM 682 C CA . PHE A 1 86 ? 9.452 3.088 -17.997 1.00 80.12 86 PHE A CA 1
ATOM 683 C C . PHE A 1 86 ? 8.806 4.444 -18.331 1.00 80.12 86 PHE A C 1
ATOM 685 O O . PHE A 1 86 ? 7.686 4.462 -18.834 1.00 80.12 86 PHE A O 1
ATOM 692 N N . ASP A 1 87 ? 9.498 5.568 -18.093 1.00 79.56 87 ASP A N 1
ATOM 693 C CA . ASP A 1 87 ? 8.984 6.920 -18.379 1.00 79.56 87 ASP A CA 1
ATOM 694 C C . ASP A 1 87 ? 8.876 7.176 -19.895 1.00 79.56 87 ASP A C 1
ATOM 696 O O . ASP A 1 87 ? 8.163 8.075 -20.342 1.00 79.56 87 ASP A O 1
ATOM 700 N N . SER A 1 88 ? 9.594 6.393 -20.709 1.00 81.06 88 SER A N 1
ATOM 701 C CA . SER A 1 88 ? 9.520 6.453 -22.171 1.00 81.06 88 SER A CA 1
ATOM 702 C C . SER A 1 88 ? 8.455 5.529 -22.768 1.00 81.06 88 SER A C 1
ATOM 704 O O . SER A 1 88 ? 8.155 5.661 -23.957 1.00 81.06 88 SER A O 1
ATOM 706 N N . LEU A 1 89 ? 7.874 4.625 -21.970 1.00 82.94 89 LEU A N 1
ATOM 707 C CA . LEU A 1 89 ? 6.815 3.726 -22.420 1.00 82.94 89 LEU A CA 1
ATOM 708 C C . LEU A 1 89 ? 5.516 4.494 -22.671 1.00 82.94 89 LEU A C 1
ATOM 710 O O . LEU A 1 89 ? 5.172 5.429 -21.946 1.00 82.94 89 LEU A O 1
ATOM 714 N N . LYS A 1 90 ? 4.768 4.060 -23.687 1.00 85.19 90 LYS A N 1
ATOM 715 C CA . LYS A 1 90 ? 3.397 4.526 -23.911 1.00 85.19 90 LYS A CA 1
ATOM 716 C C . LYS A 1 90 ? 2.476 3.980 -22.823 1.00 85.19 90 LYS A C 1
ATOM 718 O O . LYS A 1 90 ? 2.763 2.944 -22.221 1.00 85.19 90 LYS A O 1
ATOM 723 N N . VAL A 1 91 ? 1.331 4.626 -22.617 1.00 83.75 91 VAL A N 1
ATOM 724 C CA . VAL A 1 91 ? 0.345 4.179 -21.622 1.00 83.75 91 VAL A CA 1
ATOM 725 C C . VAL A 1 91 ? -0.117 2.736 -21.858 1.00 83.75 91 VAL A C 1
ATOM 727 O O . VAL A 1 91 ? -0.211 1.976 -20.894 1.00 83.75 91 VAL A O 1
ATOM 730 N N . GLY A 1 92 ? -0.315 2.318 -23.112 1.00 83.69 92 GLY A N 1
ATOM 731 C CA . GLY A 1 92 ? -0.653 0.927 -23.438 1.00 83.69 92 GLY A CA 1
ATOM 732 C C . GLY A 1 92 ? 0.405 -0.083 -22.964 1.00 83.69 92 GLY A C 1
ATOM 733 O O . GLY A 1 92 ? 0.067 -1.123 -22.397 1.00 83.69 92 GLY A O 1
ATOM 734 N N . ASP A 1 93 ? 1.692 0.252 -23.095 1.00 84.44 93 ASP A N 1
ATOM 735 C CA . ASP A 1 93 ? 2.800 -0.606 -22.655 1.00 84.44 93 ASP A CA 1
ATOM 736 C C . ASP A 1 93 ? 2.942 -0.620 -21.126 1.00 84.44 93 ASP A C 1
ATOM 738 O O . ASP A 1 93 ? 3.166 -1.677 -20.531 1.00 84.44 93 ASP A O 1
ATOM 742 N N . GLN A 1 94 ? 2.749 0.528 -20.465 1.00 85.00 94 GLN A N 1
ATOM 743 C CA . GLN A 1 94 ? 2.697 0.602 -18.999 1.00 85.00 94 GLN A CA 1
ATOM 744 C C . GLN A 1 94 ? 1.531 -0.225 -18.439 1.00 85.00 94 GLN A C 1
ATOM 746 O O . GLN A 1 94 ? 1.697 -0.959 -17.462 1.00 85.00 94 GLN A O 1
ATOM 751 N N . ARG A 1 95 ? 0.362 -0.169 -19.089 1.00 85.19 95 ARG A N 1
ATOM 752 C CA . ARG A 1 95 ? -0.805 -0.988 -18.746 1.00 85.19 95 ARG A CA 1
ATOM 753 C C . ARG A 1 95 ? -0.508 -2.476 -18.911 1.00 85.19 95 ARG A C 1
ATOM 755 O O . ARG A 1 95 ? -0.742 -3.233 -17.972 1.00 85.19 95 ARG A O 1
ATOM 762 N N . LYS A 1 96 ? 0.071 -2.889 -20.043 1.00 85.25 96 LYS A N 1
ATOM 763 C CA . LYS A 1 96 ? 0.489 -4.280 -20.288 1.00 85.25 96 LYS A CA 1
ATOM 764 C C . LYS A 1 96 ? 1.480 -4.765 -19.229 1.00 85.25 96 LYS A C 1
ATOM 766 O O . LYS A 1 96 ? 1.352 -5.884 -18.737 1.00 85.25 96 LYS A O 1
ATOM 771 N N . LEU A 1 97 ? 2.441 -3.925 -18.839 1.00 87.62 97 LEU A N 1
ATOM 772 C CA . LEU A 1 97 ? 3.389 -4.228 -17.765 1.00 87.62 97 LEU A CA 1
ATOM 773 C C . LEU A 1 97 ? 2.665 -4.467 -16.429 1.00 87.62 97 LEU A C 1
ATOM 775 O O . LEU A 1 97 ? 2.964 -5.446 -15.747 1.00 87.62 97 LEU A O 1
ATOM 779 N N . CYS A 1 98 ? 1.691 -3.627 -16.076 1.00 88.38 98 CYS A N 1
ATOM 780 C CA . CYS A 1 98 ? 0.870 -3.805 -14.877 1.00 88.38 98 CYS A CA 1
ATOM 781 C C . CYS A 1 98 ? 0.026 -5.090 -14.916 1.00 88.38 98 CYS A C 1
ATOM 783 O O . CYS A 1 98 ? 0.045 -5.865 -13.958 1.00 88.38 98 CYS A O 1
ATOM 785 N N . GLU A 1 99 ? -0.649 -5.365 -16.035 1.00 85.69 99 GLU A N 1
ATOM 786 C CA . GLU A 1 99 ? -1.466 -6.570 -16.235 1.00 85.69 99 GLU A CA 1
ATOM 787 C C . GLU A 1 99 ? -0.624 -7.850 -16.113 1.00 85.69 99 GLU A C 1
ATOM 789 O O . GLU A 1 99 ? -0.965 -8.753 -15.347 1.00 85.69 99 GLU A O 1
ATOM 794 N N . MET A 1 100 ? 0.538 -7.893 -16.773 1.00 84.81 100 MET A N 1
ATOM 795 C CA . MET A 1 100 ? 1.497 -9.003 -16.672 1.00 84.81 100 MET A CA 1
ATOM 796 C C . MET A 1 100 ? 2.053 -9.188 -15.258 1.00 84.81 100 MET A C 1
ATOM 798 O O . MET A 1 100 ? 2.477 -10.285 -14.892 1.00 84.81 100 MET A O 1
ATOM 802 N N . SER A 1 101 ? 2.078 -8.119 -14.468 1.00 89.31 101 SER A N 1
ATOM 803 C CA . SER A 1 101 ? 2.495 -8.138 -13.070 1.00 89.31 101 SER A CA 1
ATOM 804 C C . SER A 1 101 ? 1.346 -8.390 -12.089 1.00 89.31 101 SER A C 1
ATOM 806 O O . SER A 1 101 ? 1.580 -8.448 -10.885 1.00 89.31 101 SER A O 1
ATOM 808 N N . SER A 1 102 ? 0.114 -8.584 -12.578 1.00 87.81 102 SER A N 1
ATOM 809 C CA . SER A 1 102 ? -1.088 -8.731 -11.744 1.00 87.81 102 SER A CA 1
ATOM 810 C C . SER A 1 102 ? -1.299 -7.560 -10.772 1.00 87.81 102 SER A C 1
ATOM 812 O O . SER A 1 102 ? -1.845 -7.738 -9.682 1.00 87.81 102 SER A O 1
ATOM 814 N N . VAL A 1 103 ? -0.867 -6.355 -11.158 1.00 91.38 103 VAL A N 1
ATOM 815 C CA . VAL A 1 103 ? -1.107 -5.117 -10.405 1.00 91.38 103 VAL A CA 1
ATOM 816 C C . VAL A 1 103 ? -2.131 -4.247 -11.138 1.00 91.38 103 VAL A C 1
ATOM 818 O O . VAL A 1 103 ? -2.103 -4.179 -12.368 1.00 91.38 103 VAL A O 1
ATOM 821 N N . PRO A 1 104 ? -3.045 -3.562 -10.428 1.00 89.69 104 PRO A N 1
ATOM 822 C CA . PRO A 1 104 ? -3.987 -2.657 -11.076 1.00 89.69 104 PRO A CA 1
ATOM 823 C C . PRO A 1 104 ? -3.253 -1.483 -11.735 1.00 89.69 104 PRO A C 1
ATOM 825 O O . PRO A 1 104 ? -2.480 -0.786 -11.078 1.00 89.69 104 PRO A O 1
ATOM 828 N N . PHE A 1 105 ? -3.521 -1.237 -13.018 1.00 88.00 105 PHE A N 1
ATOM 829 C CA . PHE A 1 105 ? -3.028 -0.045 -13.706 1.00 88.00 105 PHE A CA 1
ATOM 830 C C . PHE A 1 105 ? -3.798 1.192 -13.233 1.00 88.00 105 PHE A C 1
ATOM 832 O O . PHE A 1 105 ? -5.019 1.255 -13.387 1.00 88.00 105 PHE A O 1
ATOM 839 N N . VAL A 1 106 ? -3.092 2.172 -12.669 1.00 86.88 106 VAL A N 1
ATOM 840 C CA . VAL A 1 106 ? -3.666 3.427 -12.171 1.00 86.88 106 VAL A CA 1
ATOM 841 C C . VAL A 1 106 ? -3.472 4.529 -13.207 1.00 86.88 106 VAL A C 1
ATOM 843 O O . VAL A 1 106 ? -2.345 4.930 -13.477 1.00 86.88 106 VAL A O 1
ATOM 846 N N . HIS A 1 107 ? -4.576 5.042 -13.752 1.00 84.12 107 HIS A N 1
ATOM 847 C CA . HIS A 1 107 ? -4.566 6.155 -14.698 1.00 84.12 107 HIS A CA 1
ATOM 848 C C . HIS A 1 107 ? -4.973 7.467 -14.022 1.00 84.12 107 HIS A C 1
ATOM 850 O O . HIS A 1 107 ? -5.869 7.482 -13.179 1.00 84.12 107 HIS A O 1
ATOM 856 N N . GLU A 1 108 ? -4.383 8.587 -14.440 1.00 78.94 108 GLU A N 1
ATOM 857 C CA . GLU A 1 108 ? -4.649 9.900 -13.839 1.00 78.94 108 GLU A CA 1
ATOM 858 C C . GLU A 1 108 ? -6.093 10.377 -14.023 1.00 78.94 108 GLU A C 1
ATOM 860 O O . GLU A 1 108 ? -6.598 11.142 -13.205 1.00 78.94 108 GLU A O 1
ATOM 865 N N . ARG A 1 109 ? -6.784 9.931 -15.074 1.00 81.06 109 ARG A N 1
ATOM 866 C CA . ARG A 1 109 ? -8.189 10.304 -15.312 1.00 81.06 109 ARG A CA 1
ATOM 867 C C . ARG A 1 109 ? -9.187 9.523 -14.462 1.00 81.06 109 ARG A C 1
ATOM 869 O O . ARG A 1 109 ? -10.338 9.929 -14.369 1.00 81.06 109 ARG A O 1
ATOM 876 N N . HIS A 1 110 ? -8.778 8.408 -13.862 1.00 85.69 110 HIS A N 1
ATOM 877 C CA . HIS A 1 110 ? -9.702 7.556 -13.123 1.00 85.69 110 HIS A CA 1
ATOM 878 C C . HIS A 1 110 ? -9.802 8.022 -11.665 1.00 85.69 110 HIS A C 1
ATOM 880 O O . HIS A 1 110 ? -8.773 8.124 -10.994 1.00 85.69 110 HIS A O 1
ATOM 886 N N . PRO A 1 111 ? -11.015 8.286 -11.145 1.00 88.56 111 PRO A N 1
ATOM 887 C CA . PRO A 1 111 ? -11.185 8.768 -9.775 1.00 88.56 111 PRO A CA 1
ATOM 888 C C . PRO A 1 111 ? -10.985 7.670 -8.719 1.00 88.56 111 PRO A C 1
ATOM 890 O O . PRO A 1 111 ? -10.764 7.981 -7.551 1.00 88.56 111 PRO A O 1
ATOM 893 N N . TYR A 1 112 ? -11.029 6.392 -9.108 1.00 91.88 112 TYR A N 1
ATOM 894 C CA . TYR A 1 112 ? -10.811 5.253 -8.216 1.00 91.88 112 TYR A CA 1
ATOM 895 C C . TYR A 1 112 ? -10.206 4.048 -8.960 1.00 91.88 112 TYR A C 1
ATOM 897 O O . TYR A 1 112 ? -10.158 4.014 -10.191 1.00 91.88 112 TYR A O 1
ATOM 905 N N . ASN A 1 113 ? -9.734 3.046 -8.214 1.00 91.25 113 ASN A N 1
ATOM 906 C CA . ASN A 1 113 ? -9.237 1.768 -8.727 1.00 91.25 113 ASN A CA 1
ATOM 907 C C . ASN A 1 113 ? -9.279 0.666 -7.646 1.00 91.25 113 ASN A C 1
ATOM 909 O O . ASN A 1 113 ? -9.787 0.875 -6.546 1.00 91.25 113 ASN A O 1
ATOM 913 N N . HIS A 1 114 ? -8.728 -0.510 -7.941 1.00 91.25 114 HIS A N 1
ATOM 914 C CA . HIS A 1 114 ? -8.380 -1.505 -6.929 1.00 91.25 114 HIS A CA 1
ATOM 915 C C . HIS A 1 114 ? -7.069 -1.128 -6.232 1.00 91.25 114 HIS A C 1
ATOM 917 O O . HIS A 1 114 ? -6.175 -0.537 -6.845 1.00 91.25 114 HIS A O 1
ATOM 923 N N . TRP A 1 115 ? -6.921 -1.545 -4.976 1.00 93.50 115 TRP A N 1
ATOM 924 C CA . TRP A 1 115 ? -5.610 -1.600 -4.336 1.00 93.50 115 TRP A CA 1
ATOM 925 C C . TRP A 1 115 ? -4.765 -2.739 -4.907 1.00 93.50 115 TRP A C 1
ATOM 927 O O . TRP A 1 115 ? -5.274 -3.775 -5.344 1.00 93.50 115 TRP A O 1
ATOM 937 N N . THR A 1 116 ? -3.448 -2.576 -4.841 1.00 92.25 116 THR A N 1
ATOM 938 C CA . THR A 1 116 ? -2.511 -3.660 -5.128 1.00 92.25 116 THR A CA 1
ATOM 939 C C . THR A 1 116 ? -2.576 -4.725 -4.026 1.00 92.25 116 THR A C 1
ATOM 941 O O . THR A 1 116 ? -2.431 -4.419 -2.845 1.00 92.25 116 THR A O 1
ATOM 944 N N . THR A 1 117 ? -2.767 -5.993 -4.412 1.00 90.06 117 THR A N 1
ATOM 945 C CA . THR A 1 117 ? -2.953 -7.130 -3.481 1.00 90.06 117 THR A CA 1
ATOM 946 C C . THR A 1 117 ? -1.942 -8.267 -3.668 1.00 90.06 117 THR A C 1
ATOM 948 O O . THR A 1 117 ? -2.092 -9.333 -3.070 1.00 90.06 117 THR A O 1
ATOM 951 N N . ILE A 1 118 ? -0.898 -8.054 -4.475 1.00 89.44 118 ILE A N 1
ATOM 952 C CA . ILE A 1 118 ? 0.184 -9.029 -4.675 1.00 89.44 118 ILE A CA 1
ATOM 953 C C . ILE A 1 118 ? 1.127 -9.092 -3.467 1.00 89.44 118 ILE A C 1
ATOM 955 O O . ILE A 1 118 ? 1.226 -8.140 -2.690 1.00 89.44 118 ILE A O 1
ATOM 959 N N . GLY A 1 119 ? 1.866 -10.195 -3.356 1.00 85.94 119 GLY A N 1
ATOM 960 C CA . GLY A 1 119 ? 2.816 -10.435 -2.271 1.00 85.94 119 GLY A CA 1
ATOM 961 C C . GLY A 1 119 ? 2.162 -10.905 -0.979 1.00 85.94 119 GLY A C 1
ATOM 962 O O . GLY A 1 119 ? 1.000 -11.316 -0.942 1.00 85.94 119 GLY A O 1
ATOM 963 N N . TYR A 1 120 ? 2.942 -10.882 0.094 1.00 82.75 120 TYR A N 1
ATOM 964 C CA . TYR A 1 120 ? 2.496 -11.328 1.398 1.00 82.75 120 TYR A CA 1
ATOM 965 C C . TYR A 1 120 ? 1.654 -10.250 2.080 1.00 82.75 120 TYR A C 1
ATOM 967 O O . TYR A 1 120 ? 2.111 -9.136 2.335 1.00 82.75 120 TYR A O 1
ATOM 975 N N . HIS A 1 121 ? 0.435 -10.615 2.463 1.00 82.44 121 HIS A N 1
ATOM 976 C CA . HIS A 1 121 ? -0.446 -9.764 3.254 1.00 82.44 121 HIS A CA 1
ATOM 977 C C . HIS A 1 121 ? -0.997 -10.532 4.444 1.00 82.44 121 HIS A C 1
ATOM 979 O O . HIS A 1 121 ? -1.429 -11.681 4.327 1.00 82.44 121 HIS A O 1
ATOM 985 N N . ARG A 1 122 ? -1.036 -9.872 5.601 1.00 81.44 122 ARG A N 1
ATOM 986 C CA . ARG A 1 122 ? -1.819 -10.353 6.742 1.00 81.44 122 ARG A CA 1
ATOM 987 C C . ARG A 1 122 ? -3.310 -10.211 6.428 1.00 81.44 122 ARG A C 1
ATOM 989 O O . ARG A 1 122 ? -3.711 -9.359 5.636 1.00 81.44 122 ARG A O 1
ATOM 996 N N . LYS A 1 123 ? -4.144 -11.038 7.071 1.00 84.19 123 LYS A N 1
ATOM 997 C CA . LYS A 1 123 ? -5.596 -11.096 6.807 1.00 84.19 123 LYS A CA 1
ATOM 998 C C . LYS A 1 123 ? -6.282 -9.735 6.959 1.00 84.19 123 LYS A C 1
ATOM 1000 O O . LYS A 1 123 ? -7.154 -9.416 6.160 1.00 84.19 123 LYS A O 1
ATOM 1005 N N . PHE A 1 124 ? -5.878 -8.952 7.961 1.00 86.19 124 PHE A N 1
ATOM 1006 C CA . PHE A 1 124 ? -6.433 -7.626 8.228 1.00 86.19 124 PHE A CA 1
ATOM 1007 C C . PHE A 1 124 ? -6.172 -6.654 7.066 1.00 86.19 124 PHE A C 1
ATOM 1009 O O . PHE A 1 124 ? -7.125 -6.139 6.483 1.00 86.19 124 PHE A O 1
ATOM 1016 N N . SER A 1 125 ? -4.912 -6.471 6.656 1.00 85.69 125 SER A N 1
ATOM 1017 C CA . SER A 1 125 ? -4.583 -5.601 5.518 1.00 85.69 125 SER A CA 1
ATOM 1018 C C . SER A 1 125 ? -5.165 -6.095 4.201 1.00 85.69 125 SER A C 1
ATOM 1020 O O . SER A 1 125 ? -5.690 -5.308 3.418 1.00 85.69 125 SER A O 1
ATOM 1022 N N . LEU A 1 126 ? -5.116 -7.411 3.965 1.00 86.75 126 LEU A N 1
ATOM 1023 C CA . LEU A 1 126 ? -5.654 -8.003 2.744 1.00 86.75 126 LEU A CA 1
ATOM 1024 C C . LEU A 1 126 ? -7.156 -7.744 2.610 1.00 86.75 126 LEU A C 1
ATOM 1026 O O . LEU A 1 126 ? -7.634 -7.503 1.506 1.00 86.75 126 LEU A O 1
ATOM 1030 N N . HIS A 1 127 ? -7.895 -7.783 3.723 1.00 91.75 127 HIS A N 1
ATOM 1031 C CA . HIS A 1 127 ? -9.310 -7.438 3.734 1.00 91.75 127 HIS A CA 1
ATOM 1032 C C . HIS A 1 127 ? -9.524 -5.985 3.294 1.00 91.75 127 HIS A C 1
ATOM 1034 O O . HIS A 1 127 ? -10.331 -5.740 2.405 1.00 91.75 127 HIS A O 1
ATOM 1040 N N . PHE A 1 128 ? -8.767 -5.032 3.843 1.00 93.06 128 PHE A N 1
ATOM 1041 C CA . PHE A 1 128 ? -8.866 -3.631 3.432 1.00 93.06 128 PHE A CA 1
ATOM 1042 C C . PHE A 1 128 ? -8.611 -3.448 1.927 1.00 93.06 128 PHE A C 1
ATOM 1044 O O . PHE A 1 128 ? -9.459 -2.900 1.224 1.00 93.06 128 PHE A O 1
ATOM 1051 N N . TYR A 1 129 ? -7.493 -3.982 1.422 1.00 92.69 129 TYR A N 1
ATOM 1052 C CA . TYR A 1 129 ? -7.105 -3.835 0.017 1.00 92.69 129 TYR A CA 1
ATOM 1053 C C . TYR A 1 129 ? -8.046 -4.553 -0.962 1.00 92.69 129 TYR A C 1
ATOM 1055 O O . TYR A 1 129 ? -8.183 -4.129 -2.106 1.00 92.69 129 TYR A O 1
ATOM 1063 N N . ARG A 1 130 ? -8.705 -5.641 -0.545 1.00 91.81 130 ARG A N 1
ATOM 1064 C CA . ARG A 1 130 ? -9.657 -6.364 -1.403 1.00 91.81 130 ARG A CA 1
ATOM 1065 C C . ARG A 1 130 ? -11.054 -5.764 -1.400 1.00 91.81 130 ARG A C 1
ATOM 1067 O O . ARG A 1 130 ? -11.709 -5.784 -2.433 1.00 91.81 130 ARG A O 1
ATOM 1074 N N . ILE A 1 131 ? -11.530 -5.312 -0.242 1.00 93.94 131 ILE A N 1
ATOM 1075 C CA . ILE A 1 131 ? -12.933 -4.927 -0.080 1.00 93.94 131 ILE A CA 1
ATOM 1076 C C . ILE A 1 131 ? -13.181 -3.500 -0.541 1.00 93.94 131 ILE A C 1
ATOM 1078 O O . ILE A 1 131 ? -14.215 -3.248 -1.150 1.00 93.94 131 ILE A O 1
ATOM 1082 N N . TYR A 1 132 ? -12.272 -2.568 -0.267 1.00 94.56 132 TYR A N 1
ATOM 1083 C CA . TYR A 1 132 ? -12.512 -1.151 -0.527 1.00 94.56 132 TYR A CA 1
ATOM 1084 C C . TYR A 1 132 ? -11.796 -0.671 -1.789 1.00 94.56 132 TYR A C 1
ATOM 1086 O O . TYR A 1 132 ? -10.731 -1.172 -2.137 1.00 94.56 132 TYR A O 1
ATOM 1094 N N . ALA A 1 133 ? -12.362 0.325 -2.472 1.00 93.25 133 ALA A N 1
ATOM 1095 C CA . ALA A 1 133 ? -11.694 0.960 -3.606 1.00 93.25 133 ALA A CA 1
ATOM 1096 C C . ALA A 1 133 ? -10.496 1.788 -3.136 1.00 93.25 133 ALA A C 1
ATOM 1098 O O . ALA A 1 133 ? -10.581 2.442 -2.099 1.00 93.25 133 ALA A O 1
ATOM 1099 N N . TRP A 1 134 ? -9.413 1.796 -3.905 1.00 93.56 134 TRP A N 1
ATOM 1100 C CA . TRP A 1 134 ? -8.390 2.835 -3.819 1.00 93.56 134 TRP A CA 1
ATOM 1101 C C . TRP A 1 134 ? -8.932 4.097 -4.488 1.00 93.56 134 TRP A C 1
ATOM 1103 O O . TRP A 1 134 ? -9.385 4.024 -5.631 1.00 93.56 134 TRP A O 1
ATOM 1113 N N . ILE A 1 135 ? -8.908 5.237 -3.803 1.00 91.44 135 ILE A N 1
ATOM 1114 C CA . ILE A 1 135 ? -9.338 6.517 -4.386 1.00 91.44 135 ILE A CA 1
ATOM 1115 C C . ILE A 1 135 ? -8.125 7.256 -4.950 1.00 91.44 135 ILE A C 1
ATOM 1117 O O . ILE A 1 135 ? -7.024 7.158 -4.411 1.00 91.44 135 ILE A O 1
ATOM 1121 N N . LYS A 1 136 ? -8.300 7.995 -6.050 1.00 88.81 136 LYS A N 1
ATOM 1122 C CA . LYS A 1 136 ? -7.210 8.767 -6.655 1.00 88.81 136 LYS A CA 1
ATOM 1123 C C . LYS A 1 136 ? -6.579 9.700 -5.623 1.00 88.81 136 LYS A C 1
ATOM 1125 O O . LYS A 1 136 ? -7.274 10.471 -4.977 1.00 88.81 136 LYS A O 1
ATOM 1130 N N . GLY A 1 137 ? -5.253 9.637 -5.514 1.00 85.06 137 GLY A N 1
ATOM 1131 C CA . GLY A 1 137 ? -4.495 10.420 -4.538 1.00 85.06 137 GLY A CA 1
ATOM 1132 C C . GLY A 1 137 ? -4.438 9.785 -3.151 1.00 85.06 137 GLY A C 1
ATOM 1133 O O . GLY A 1 137 ? -3.776 10.333 -2.275 1.00 85.06 137 GLY A O 1
ATOM 1134 N N . GLU A 1 138 ? -5.073 8.630 -2.938 1.00 88.50 138 GLU A N 1
ATOM 1135 C CA . GLU A 1 138 ? -5.035 7.960 -1.648 1.00 88.50 138 GLU A CA 1
ATOM 1136 C C . GLU A 1 138 ? -3.670 7.304 -1.396 1.00 88.50 138 GLU A C 1
ATOM 1138 O O . GLU A 1 138 ? -3.185 6.497 -2.192 1.00 88.50 138 GLU A O 1
ATOM 1143 N N . GLU A 1 139 ? -3.056 7.606 -0.257 1.00 85.44 139 GLU A N 1
ATOM 1144 C CA . GLU A 1 139 ? -1.765 7.064 0.149 1.00 85.44 139 GLU A CA 1
ATOM 1145 C C . GLU A 1 139 ? -1.815 6.496 1.561 1.00 85.44 139 GLU A C 1
ATOM 1147 O O . GLU A 1 139 ? -2.374 7.108 2.466 1.00 85.44 139 GLU A O 1
ATOM 1152 N N . VAL A 1 140 ? -1.175 5.341 1.768 1.00 85.25 140 VAL A N 1
ATOM 1153 C CA . VAL A 1 140 ? -1.000 4.760 3.105 1.00 85.25 140 VAL A CA 1
ATOM 1154 C C . VAL A 1 140 ? 0.148 5.475 3.817 1.00 85.25 140 VAL A C 1
ATOM 1156 O O . VAL A 1 140 ? 1.293 5.407 3.366 1.00 85.25 140 VAL A O 1
ATOM 1159 N N . PHE A 1 141 ? -0.158 6.126 4.939 1.00 79.75 141 PHE A N 1
ATOM 1160 C CA . PHE A 1 141 ? 0.819 6.810 5.789 1.00 79.75 141 PHE A CA 1
ATOM 1161 C C . PHE A 1 141 ? 1.281 5.960 6.957 1.00 79.75 141 PHE A C 1
ATOM 1163 O O . PHE A 1 141 ? 2.438 6.024 7.352 1.00 79.75 141 PHE A O 1
ATOM 1170 N N . THR A 1 142 ? 0.363 5.201 7.554 1.00 81.62 142 THR A N 1
ATOM 1171 C CA . THR A 1 142 ? 0.691 4.366 8.709 1.00 81.62 142 THR A CA 1
ATOM 1172 C C . THR A 1 142 ? 0.112 2.986 8.537 1.00 81.62 142 THR A C 1
ATOM 1174 O O . THR A 1 142 ? -1.044 2.830 8.142 1.00 81.62 142 THR A O 1
ATOM 1177 N N . TYR A 1 143 ? 0.930 1.986 8.841 1.00 77.25 143 TYR A N 1
ATOM 1178 C CA . TYR A 1 143 ? 0.628 0.607 8.518 1.00 77.25 143 TYR A CA 1
ATOM 1179 C C . TYR A 1 143 ? 1.081 -0.330 9.637 1.00 77.25 143 TYR A C 1
ATOM 1181 O O . TYR A 1 143 ? 2.272 -0.586 9.806 1.00 77.25 143 TYR A O 1
ATOM 1189 N N . TYR A 1 144 ? 0.114 -0.883 10.371 1.00 83.31 144 TYR A N 1
ATOM 1190 C CA . TYR A 1 144 ? 0.299 -2.051 11.226 1.00 83.31 144 TYR A CA 1
ATOM 1191 C C . TYR A 1 144 ? -0.542 -3.205 10.680 1.00 83.31 144 TYR A C 1
ATOM 1193 O O . TYR A 1 144 ? -1.771 -3.180 10.787 1.00 83.31 144 TYR A O 1
ATOM 1201 N N . PRO A 1 145 ? 0.100 -4.242 10.117 1.00 71.00 145 PRO A N 1
ATOM 1202 C CA . PRO A 1 145 ? -0.552 -5.189 9.217 1.00 71.00 145 PRO A CA 1
ATOM 1203 C C . PRO A 1 145 ? -1.653 -6.047 9.858 1.00 71.00 145 PRO A C 1
ATOM 1205 O O . PRO A 1 145 ? -2.422 -6.692 9.149 1.00 71.00 145 PRO A O 1
ATOM 1208 N N . ASP A 1 146 ? -1.740 -6.068 11.187 1.00 78.44 146 ASP A N 1
ATOM 1209 C CA . ASP A 1 146 ? -2.704 -6.874 11.937 1.00 78.44 146 ASP A CA 1
ATOM 1210 C C . ASP A 1 146 ? -3.793 -6.042 12.636 1.00 78.44 146 ASP A C 1
ATOM 1212 O O . ASP A 1 146 ? -4.718 -6.625 13.211 1.00 78.44 146 ASP A O 1
ATOM 1216 N N . SER A 1 147 ? -3.705 -4.704 12.613 1.00 81.81 147 SER A N 1
ATOM 1217 C CA . SER A 1 147 ? -4.578 -3.867 13.447 1.00 81.81 147 SER A CA 1
ATOM 1218 C C . SER A 1 147 ? -4.970 -2.506 12.891 1.00 81.81 147 SER A C 1
ATOM 1220 O O . SER A 1 147 ? -6.092 -2.099 13.173 1.00 81.81 147 SER A O 1
ATOM 1222 N N . PHE A 1 148 ? -4.089 -1.808 12.165 1.00 86.88 148 PHE A N 1
ATOM 1223 C CA . PHE A 1 148 ? -4.235 -0.376 11.890 1.00 86.88 148 PHE A CA 1
ATOM 1224 C C . PHE A 1 148 ? -3.751 -0.026 10.477 1.00 86.88 148 PHE A C 1
ATOM 1226 O O . PHE A 1 148 ? -2.612 -0.324 10.115 1.00 86.88 148 PHE A O 1
ATOM 1233 N N . ILE A 1 149 ? -4.578 0.659 9.690 1.00 88.88 149 ILE A N 1
ATOM 1234 C CA . ILE A 1 149 ? -4.180 1.324 8.442 1.00 88.88 149 ILE A CA 1
ATOM 1235 C C . ILE A 1 149 ? -4.696 2.757 8.498 1.00 88.88 149 ILE A C 1
ATOM 1237 O O . ILE A 1 149 ? -5.883 2.978 8.711 1.00 88.88 149 ILE A O 1
ATOM 1241 N N . LEU A 1 150 ? -3.818 3.728 8.265 1.00 87.38 150 LEU A N 1
ATOM 1242 C CA . LEU A 1 150 ? -4.200 5.125 8.083 1.00 87.38 150 LEU A CA 1
ATOM 1243 C C . LEU A 1 150 ? -3.730 5.599 6.721 1.00 87.38 150 LEU A C 1
ATOM 1245 O O . LEU A 1 150 ? -2.536 5.536 6.409 1.00 87.38 150 LEU A O 1
ATOM 1249 N N . THR A 1 151 ? -4.683 6.087 5.939 1.00 88.31 151 THR A N 1
ATOM 1250 C CA . THR A 1 151 ? -4.436 6.802 4.695 1.00 88.31 151 THR A CA 1
ATOM 1251 C C . THR A 1 151 ? -4.663 8.297 4.889 1.00 88.31 151 THR A C 1
ATOM 1253 O O . THR A 1 151 ? -5.158 8.737 5.926 1.00 88.31 151 THR A O 1
ATOM 1256 N N . ASN A 1 152 ? -4.322 9.098 3.884 1.00 85.25 152 ASN A N 1
ATOM 1257 C CA . ASN A 1 152 ? -4.691 10.516 3.834 1.00 85.25 152 ASN A CA 1
ATOM 1258 C C . ASN A 1 152 ? -6.214 10.764 3.820 1.00 85.25 152 ASN A C 1
ATOM 1260 O O . ASN A 1 152 ? -6.635 11.901 4.042 1.00 85.25 152 ASN A O 1
ATOM 1264 N N . TYR A 1 153 ? -7.038 9.736 3.572 1.00 88.50 153 TYR A N 1
ATOM 1265 C CA . TYR A 1 153 ? -8.497 9.864 3.489 1.00 88.50 153 TYR A CA 1
ATOM 1266 C C . TYR A 1 153 ? -9.280 9.067 4.530 1.00 88.50 153 TYR A C 1
ATOM 1268 O O . TYR A 1 153 ? -10.415 9.437 4.834 1.00 88.50 153 TYR A O 1
ATOM 1276 N N . ARG A 1 154 ? -8.730 7.982 5.085 1.00 90.31 154 ARG A N 1
ATOM 1277 C CA . ARG A 1 154 ? -9.464 7.111 6.016 1.00 90.31 154 ARG A CA 1
ATOM 1278 C C . ARG A 1 154 ? -8.572 6.397 7.023 1.00 90.31 154 ARG A C 1
ATOM 1280 O O . ARG A 1 154 ? -7.430 6.046 6.734 1.00 90.31 154 ARG A O 1
ATOM 1287 N N . LEU A 1 155 ? -9.151 6.120 8.185 1.00 91.31 155 LEU A N 1
ATOM 1288 C CA . LEU A 1 155 ? -8.583 5.293 9.242 1.00 91.31 155 LEU A CA 1
ATOM 1289 C C . LEU A 1 155 ? -9.326 3.958 9.300 1.00 91.31 155 LEU A C 1
ATOM 1291 O O . LEU A 1 155 ? -10.550 3.925 9.372 1.00 91.31 155 LEU A O 1
ATOM 1295 N N . TYR A 1 156 ? -8.588 2.856 9.281 1.00 92.81 156 TYR A N 1
ATOM 1296 C CA . TYR A 1 156 ? -9.104 1.496 9.351 1.00 92.81 156 TYR A CA 1
ATOM 1297 C C . TYR A 1 156 ? -8.485 0.780 10.550 1.00 92.81 156 TYR A C 1
ATOM 1299 O O . TYR A 1 156 ? -7.268 0.602 10.603 1.00 92.81 156 TYR A O 1
ATOM 1307 N N . GLN A 1 157 ? -9.313 0.380 11.515 1.00 91.50 157 GLN A N 1
ATOM 1308 C CA . GLN A 1 157 ? -8.859 -0.125 12.811 1.00 91.50 157 GLN A CA 1
ATOM 1309 C C . GLN A 1 157 ? -9.647 -1.357 13.244 1.00 91.50 157 GLN A C 1
ATOM 1311 O O . GLN A 1 157 ? -10.878 -1.373 13.206 1.00 91.50 157 GLN A O 1
ATOM 1316 N N . ARG A 1 158 ? -8.940 -2.383 13.725 1.00 87.06 158 ARG A N 1
ATOM 1317 C CA . ARG A 1 158 ? -9.557 -3.520 14.418 1.00 87.06 158 ARG A CA 1
ATOM 1318 C C . ARG A 1 158 ? -9.624 -3.265 15.916 1.00 87.06 158 ARG A C 1
ATOM 1320 O O . ARG A 1 158 ? -8.601 -3.012 16.547 1.00 87.06 158 ARG A O 1
ATOM 1327 N N . ASP A 1 159 ? -10.814 -3.430 16.476 1.00 88.69 159 ASP A N 1
ATOM 1328 C CA . ASP A 1 159 ? -11.012 -3.528 17.913 1.00 88.69 159 ASP A CA 1
ATOM 1329 C C . ASP A 1 159 ? -10.667 -4.942 18.392 1.00 88.69 159 ASP A C 1
ATOM 1331 O O . ASP A 1 159 ? -11.317 -5.920 18.014 1.00 88.69 159 ASP A O 1
ATOM 1335 N N . SER A 1 160 ? -9.630 -5.067 19.214 1.00 86.19 160 SER A N 1
ATOM 1336 C CA . SER A 1 160 ? -9.178 -6.340 19.772 1.00 86.19 160 SER A CA 1
ATOM 1337 C C . SER A 1 160 ? -10.100 -6.891 20.859 1.00 86.19 160 SER A C 1
ATOM 1339 O O . SER A 1 160 ? -10.091 -8.099 21.091 1.00 86.19 160 SER A O 1
ATOM 1341 N N . ARG A 1 161 ? -10.900 -6.043 21.516 1.00 86.12 161 ARG A N 1
ATOM 1342 C CA . ARG A 1 161 ? -11.847 -6.435 22.567 1.00 86.12 161 ARG A CA 1
ATOM 1343 C C . ARG A 1 161 ? -13.160 -6.916 21.968 1.00 86.12 161 ARG A C 1
ATOM 1345 O O . ARG A 1 161 ? -13.648 -7.975 22.345 1.00 86.12 161 ARG A O 1
ATOM 1352 N N . GLU A 1 162 ? -13.737 -6.130 21.066 1.00 82.12 162 GLU A N 1
ATOM 1353 C CA . GLU A 1 162 ? -15.043 -6.439 20.467 1.00 82.12 162 GLU A CA 1
ATOM 1354 C C . GLU A 1 162 ? -14.933 -7.300 19.207 1.00 82.12 162 GLU A C 1
ATOM 1356 O O . GLU A 1 162 ? -15.943 -7.763 18.681 1.00 82.12 162 GLU A O 1
ATOM 1361 N N . ASN A 1 163 ? -13.710 -7.506 18.709 1.00 81.94 163 ASN A N 1
ATOM 1362 C CA . ASN A 1 163 ? -13.439 -8.161 17.434 1.00 81.94 163 ASN A CA 1
ATOM 1363 C C . ASN A 1 163 ? -14.197 -7.511 16.257 1.00 81.94 163 ASN A C 1
ATOM 1365 O O . ASN A 1 163 ? -14.599 -8.186 15.308 1.00 81.94 163 ASN A O 1
ATOM 1369 N N . LYS A 1 164 ? -14.392 -6.190 16.323 1.00 86.94 164 LYS A N 1
ATOM 1370 C CA . LYS A 1 164 ? -15.047 -5.389 15.283 1.00 86.94 164 LYS A CA 1
ATOM 1371 C C . LYS A 1 164 ? -14.015 -4.666 14.428 1.00 86.94 164 LYS A C 1
ATOM 1373 O O . LYS A 1 164 ? -12.914 -4.365 14.881 1.00 86.94 164 LYS A O 1
ATOM 1378 N N . LEU A 1 165 ? -14.377 -4.396 13.179 1.00 89.81 165 LEU A N 1
ATOM 1379 C CA . LEU A 1 165 ? -13.574 -3.604 12.253 1.00 89.81 165 LEU A CA 1
ATOM 1380 C C . LEU A 1 165 ? -14.274 -2.274 12.032 1.00 89.81 165 LEU A C 1
ATOM 1382 O O . LEU A 1 165 ? -15.443 -2.246 11.652 1.00 89.81 165 LEU A O 1
ATOM 1386 N N . TYR A 1 166 ? -13.542 -1.195 12.255 1.00 90.81 166 TYR A N 1
ATOM 1387 C CA . TYR A 1 166 ? -14.015 0.159 12.055 1.00 90.81 166 TYR A CA 1
ATOM 1388 C C . TYR A 1 166 ? -13.288 0.798 10.879 1.00 90.81 166 TYR A C 1
ATOM 1390 O O . TYR A 1 166 ? -12.089 0.591 10.681 1.00 90.81 166 TYR A O 1
ATOM 1398 N N . ILE A 1 167 ? -14.031 1.580 10.104 1.00 92.00 167 ILE A N 1
ATOM 1399 C CA . ILE A 1 167 ? -13.508 2.425 9.039 1.00 92.00 167 ILE A CA 1
ATOM 1400 C C . ILE A 1 167 ? -14.075 3.829 9.235 1.00 92.00 167 ILE A C 1
ATOM 1402 O O . ILE A 1 167 ? -15.289 4.009 9.297 1.00 92.00 167 ILE A O 1
ATOM 1406 N N . PHE A 1 168 ? -13.194 4.812 9.360 1.00 91.06 168 PHE A N 1
ATOM 1407 C CA . PHE A 1 168 ? -13.554 6.209 9.555 1.00 91.06 168 PHE A CA 1
ATOM 1408 C C . PHE A 1 168 ? -13.057 7.016 8.361 1.00 91.06 168 PHE A C 1
ATOM 1410 O O . PHE A 1 168 ? -11.845 7.064 8.134 1.00 91.06 168 PHE A O 1
ATOM 1417 N N . PRO A 1 169 ? -13.948 7.664 7.595 1.00 91.06 169 PRO A N 1
ATOM 1418 C CA . PRO A 1 169 ? -13.534 8.726 6.696 1.00 91.06 169 PRO A CA 1
ATOM 1419 C C . PRO A 1 169 ? -12.923 9.853 7.530 1.00 91.06 169 PRO A C 1
ATOM 1421 O O . PRO A 1 169 ? -13.560 10.350 8.457 1.00 91.06 169 PRO A O 1
ATOM 1424 N N . MET A 1 170 ? -11.712 10.289 7.197 1.00 87.81 170 MET A N 1
ATOM 1425 C CA . MET A 1 170 ? -11.008 11.293 8.000 1.00 87.81 170 MET A CA 1
ATOM 1426 C C . MET A 1 170 ? -11.731 12.645 8.012 1.00 87.81 170 MET A C 1
ATOM 1428 O O . MET A 1 170 ? -11.675 13.345 9.015 1.00 87.81 170 MET A O 1
ATOM 1432 N N . HIS A 1 171 ? -12.494 12.964 6.962 1.00 86.69 171 HIS A N 1
ATOM 1433 C CA . HIS A 1 171 ? -13.320 14.175 6.906 1.00 86.69 171 HIS A CA 1
ATOM 1434 C C . HIS A 1 171 ? -14.488 14.189 7.914 1.00 86.69 171 HIS A C 1
ATOM 1436 O O . HIS A 1 171 ? -15.116 15.227 8.106 1.00 86.69 171 HIS A O 1
ATOM 1442 N N . TRP A 1 172 ? -14.811 13.056 8.551 1.00 89.31 172 TRP A N 1
ATOM 1443 C CA . TRP A 1 172 ? -15.811 12.977 9.629 1.00 89.31 172 TRP A CA 1
ATOM 1444 C C . TRP A 1 172 ? -15.209 13.002 11.020 1.00 89.31 172 TRP A C 1
ATOM 1446 O O . TRP A 1 172 ? -15.953 13.111 11.991 1.00 89.31 172 TRP A O 1
ATOM 1456 N N . VAL A 1 173 ? -13.898 12.844 11.132 1.00 88.31 173 VAL A N 1
ATOM 1457 C CA . VAL A 1 173 ? -13.231 12.817 12.423 1.00 88.31 173 VAL A CA 1
ATOM 1458 C C . VAL A 1 173 ? -13.024 14.280 12.858 1.00 88.31 173 VAL A C 1
ATOM 1460 O O . VAL A 1 173 ? -12.651 15.140 12.061 1.00 88.31 173 VAL A O 1
ATOM 1463 N N . HIS A 1 174 ? -13.327 14.595 14.111 1.00 88.81 174 HIS A N 1
ATOM 1464 C CA . HIS A 1 174 ? -13.137 15.924 14.697 1.00 88.81 174 HIS A CA 1
ATOM 1465 C C . HIS A 1 174 ? -11.873 15.949 15.547 1.00 88.81 174 HIS A C 1
ATOM 1467 O O . HIS A 1 174 ? -11.029 16.834 15.398 1.00 88.81 174 HIS A O 1
ATOM 1473 N N . THR A 1 175 ? -11.723 14.937 16.398 1.00 89.38 175 THR A N 1
ATOM 1474 C CA . THR A 1 175 ? -10.572 14.760 17.278 1.00 89.38 175 THR A CA 1
ATOM 1475 C C . THR A 1 175 ? -10.187 13.285 17.344 1.00 89.38 175 THR A C 1
ATOM 1477 O O . THR A 1 175 ? -10.997 12.392 17.079 1.00 89.38 175 THR A O 1
ATOM 1480 N N . PHE A 1 176 ? -8.931 13.018 17.688 1.00 89.44 176 PHE A N 1
ATOM 1481 C CA . PHE A 1 176 ? -8.476 11.684 18.052 1.00 89.44 176 PHE A CA 1
ATOM 1482 C C . PHE A 1 176 ? -7.392 11.776 19.126 1.00 89.44 176 PHE A C 1
ATOM 1484 O O . PHE A 1 176 ? -6.585 12.713 19.156 1.00 89.44 176 PHE A O 1
ATOM 1491 N N . GLU A 1 177 ? -7.336 10.762 19.975 1.00 92.50 177 GLU A N 1
ATOM 1492 C CA . GLU A 1 177 ? -6.323 10.610 21.003 1.00 92.50 177 GLU A CA 1
ATOM 1493 C C . GLU A 1 177 ? -5.861 9.151 21.080 1.00 92.50 177 GLU A C 1
ATOM 1495 O O . GLU A 1 177 ? -6.633 8.239 21.374 1.00 92.50 177 GLU A O 1
ATOM 1500 N N . ALA A 1 178 ? -4.577 8.919 20.814 1.00 89.94 178 ALA A N 1
ATOM 1501 C CA . ALA A 1 178 ? -3.943 7.618 20.946 1.00 89.94 178 ALA A CA 1
ATOM 1502 C C . ALA A 1 178 ? -3.202 7.502 22.280 1.00 89.94 178 ALA A C 1
ATOM 1504 O O . ALA A 1 178 ? -2.208 8.186 22.541 1.00 89.94 178 ALA A O 1
ATOM 1505 N N . LYS A 1 179 ? -3.655 6.561 23.110 1.00 87.44 179 LYS A N 1
ATOM 1506 C CA . LYS A 1 179 ? -3.067 6.233 24.412 1.00 87.44 179 LYS A CA 1
ATOM 1507 C C . LYS A 1 179 ? -2.734 4.747 24.467 1.00 87.44 179 LYS A C 1
ATOM 1509 O O . LYS A 1 179 ? -3.606 3.896 24.619 1.00 87.44 179 LYS A O 1
ATOM 1514 N N . LYS A 1 180 ? -1.439 4.418 24.429 1.00 82.69 180 LYS A N 1
ATOM 1515 C CA . LYS A 1 180 ? -0.918 3.036 24.481 1.00 82.69 180 LYS A CA 1
ATOM 1516 C C . LYS A 1 180 ? -1.476 2.153 23.349 1.00 82.69 180 LYS A C 1
ATOM 1518 O O . LYS A 1 180 ? -0.931 2.167 22.258 1.00 82.69 180 LYS A O 1
ATOM 1523 N N . ASN A 1 181 ? -2.529 1.387 23.631 1.00 87.12 181 ASN A N 1
ATOM 1524 C CA . ASN A 1 181 ? -3.199 0.455 22.718 1.00 87.12 181 ASN A CA 1
ATOM 1525 C C . ASN A 1 181 ? -4.693 0.792 22.617 1.00 87.12 181 ASN A C 1
ATOM 1527 O O . ASN A 1 181 ? -5.552 -0.092 22.597 1.00 87.12 181 ASN A O 1
ATOM 1531 N N . GLU A 1 182 ? -5.009 2.077 22.665 1.00 92.50 182 GLU A N 1
ATOM 1532 C CA . GLU A 1 182 ? -6.368 2.581 22.638 1.00 92.50 182 GLU A CA 1
ATOM 1533 C C . GLU A 1 182 ? -6.404 3.864 21.818 1.00 92.50 182 GLU A C 1
ATOM 1535 O O . GLU A 1 182 ? -5.514 4.709 21.941 1.00 92.50 182 GLU A O 1
ATOM 1540 N N . LEU A 1 183 ? -7.411 3.965 20.961 1.00 92.62 183 LEU A N 1
ATOM 1541 C CA . LEU A 1 183 ? -7.696 5.123 20.135 1.00 92.62 183 LEU A CA 1
ATOM 1542 C C . LEU A 1 183 ? -9.081 5.635 20.510 1.00 92.62 183 LEU A C 1
ATOM 1544 O O . LEU A 1 183 ? -10.083 4.951 20.291 1.00 92.62 183 LEU A O 1
ATOM 1548 N N . GLU A 1 184 ? -9.114 6.819 21.098 1.00 94.62 184 GLU A N 1
ATOM 1549 C CA . GLU A 1 184 ? -10.334 7.574 21.354 1.00 94.62 184 GLU A CA 1
ATOM 1550 C C . GLU A 1 184 ? -10.549 8.533 20.182 1.00 94.62 184 GLU A C 1
ATOM 1552 O O . GLU A 1 184 ? -9.602 9.166 19.718 1.00 94.62 184 GLU A O 1
ATOM 1557 N N . MET A 1 185 ? -11.762 8.588 19.640 1.00 91.88 185 MET A N 1
ATOM 1558 C CA . MET A 1 185 ? -12.099 9.419 18.485 1.00 91.88 185 MET A CA 1
ATOM 1559 C C . MET A 1 185 ? -13.463 10.055 18.668 1.00 91.88 185 MET A C 1
ATOM 1561 O O . MET A 1 185 ? -14.438 9.366 18.961 1.00 91.88 185 MET A O 1
ATOM 1565 N N . GLU A 1 186 ? -13.544 11.345 18.383 1.00 92.19 186 GLU A N 1
ATOM 1566 C CA . GLU A 1 186 ? -14.807 12.045 18.205 1.00 92.19 186 GLU A CA 1
ATOM 1567 C C . GLU A 1 186 ? -15.051 12.202 16.709 1.00 92.19 186 GLU A C 1
ATOM 1569 O O . GLU A 1 186 ? -14.218 12.744 15.980 1.00 92.19 186 GLU A O 1
ATOM 1574 N N . CYS A 1 187 ? -16.180 11.693 16.234 1.00 89.94 187 CYS A N 1
ATOM 1575 C CA . CYS A 1 187 ? -16.582 11.773 14.839 1.00 89.94 187 CYS A CA 1
ATOM 1576 C C . CYS A 1 187 ? -17.959 12.420 14.729 1.00 89.94 187 CYS A C 1
ATOM 1578 O O . CYS A 1 187 ? -18.743 12.410 15.675 1.00 89.94 187 CYS A O 1
ATOM 1580 N N . LYS A 1 188 ? -18.325 12.848 13.520 1.00 88.31 188 LYS A N 1
ATOM 1581 C CA . LYS A 1 188 ? -19.678 13.323 13.193 1.00 88.31 188 LYS A CA 1
ATOM 1582 C C . LYS A 1 188 ? -20.788 12.358 13.641 1.00 88.31 188 LYS A C 1
ATOM 1584 O O . LYS A 1 188 ? -21.902 12.782 13.928 1.00 88.31 188 LYS A O 1
ATOM 1589 N N . THR A 1 189 ? -20.504 11.055 13.664 1.00 86.75 189 THR A N 1
ATOM 1590 C CA . THR A 1 189 ? -21.451 9.995 14.047 1.00 86.75 189 THR A CA 1
ATOM 1591 C C . THR A 1 189 ? -21.455 9.662 15.542 1.00 86.75 189 THR A C 1
ATOM 1593 O O . THR A 1 189 ? -22.246 8.816 15.950 1.00 86.75 189 THR A O 1
ATOM 1596 N N . GLY A 1 190 ? -20.578 10.269 16.345 1.00 91.25 190 GLY A N 1
ATOM 1597 C CA . GLY A 1 190 ? -20.459 10.032 17.784 1.00 91.25 190 GLY A CA 1
ATOM 1598 C C . GLY A 1 190 ? -19.024 9.779 18.249 1.00 91.25 190 GLY A C 1
ATOM 1599 O O . GLY A 1 190 ? -18.064 9.903 17.486 1.00 91.25 190 GLY A O 1
ATOM 1600 N N . GLU A 1 191 ? -18.899 9.406 19.519 1.00 93.94 191 GLU A N 1
ATOM 1601 C CA . GLU A 1 191 ? -17.629 9.100 20.176 1.00 93.94 191 GLU A CA 1
ATOM 1602 C C . GLU A 1 191 ? -17.318 7.599 20.130 1.00 93.94 191 GLU A C 1
ATOM 1604 O O . GLU A 1 191 ? -18.189 6.750 20.335 1.00 93.94 191 GLU A O 1
ATOM 1609 N N . PHE A 1 192 ? -16.053 7.268 19.884 1.00 91.94 192 PHE A N 1
ATOM 1610 C CA . PHE A 1 192 ? -15.561 5.901 19.761 1.00 91.94 192 PHE A CA 1
ATOM 1611 C C . PHE A 1 192 ? -14.323 5.702 20.626 1.00 91.94 192 PHE A C 1
ATOM 1613 O O . PHE A 1 192 ? -13.444 6.557 20.690 1.00 91.94 192 PHE A O 1
ATOM 1620 N N . LYS A 1 193 ? -14.227 4.528 21.251 1.00 93.94 193 LYS A N 1
ATOM 1621 C CA . LYS A 1 193 ? -13.079 4.117 22.059 1.00 93.94 193 LYS A CA 1
ATOM 1622 C C . LYS A 1 193 ? -12.660 2.713 21.654 1.00 93.94 193 LYS A C 1
ATOM 1624 O O . LYS A 1 193 ? -13.299 1.735 22.033 1.00 93.94 193 LYS A O 1
ATOM 1629 N N . ILE A 1 194 ? -11.603 2.629 20.856 1.00 92.12 194 ILE A N 1
ATOM 1630 C CA . ILE A 1 194 ? -11.219 1.420 20.129 1.00 92.12 194 ILE A CA 1
ATOM 1631 C C . ILE A 1 194 ? -9.930 0.866 20.708 1.00 92.12 194 ILE A C 1
ATOM 1633 O O . 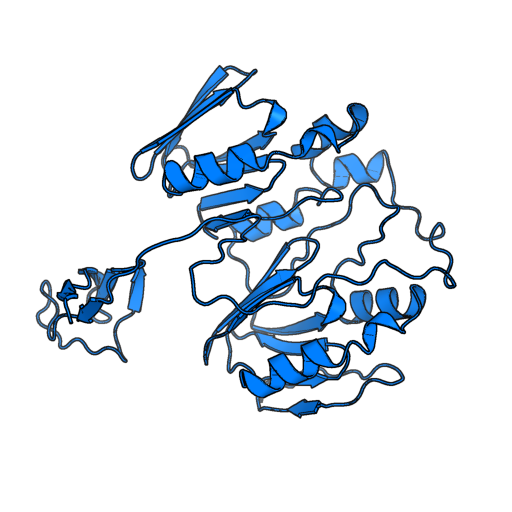ILE A 1 194 ? -8.904 1.547 20.734 1.00 92.12 194 ILE A O 1
ATOM 1637 N N . ARG A 1 195 ? -9.947 -0.396 21.133 1.00 90.56 195 ARG A N 1
ATOM 1638 C CA . ARG A 1 195 ? -8.748 -1.058 21.662 1.00 90.56 195 ARG A CA 1
ATOM 1639 C C . ARG A 1 195 ? -7.991 -1.778 20.565 1.00 90.56 195 ARG A C 1
ATOM 1641 O O . ARG A 1 195 ? -8.555 -2.577 19.837 1.00 90.56 195 ARG A O 1
ATOM 1648 N N . GLY A 1 196 ? -6.693 -1.551 20.466 1.00 84.75 196 GLY A N 1
ATOM 1649 C CA . GLY A 1 196 ? -5.840 -2.201 19.480 1.00 84.75 196 GLY A CA 1
ATOM 1650 C C . GLY A 1 196 ? -4.482 -1.529 19.399 1.00 84.75 196 GLY A C 1
ATOM 1651 O O . GLY A 1 196 ? -4.268 -0.456 19.955 1.00 84.75 196 GLY A O 1
ATOM 1652 N N . ARG A 1 197 ? -3.539 -2.157 18.699 1.00 83.44 197 ARG A N 1
ATOM 1653 C CA . ARG A 1 197 ? -2.247 -1.518 18.439 1.00 83.44 197 ARG A CA 1
ATOM 1654 C C . ARG A 1 197 ? -2.486 -0.280 17.572 1.00 83.44 197 ARG A C 1
ATOM 1656 O O . ARG A 1 197 ? -3.030 -0.401 16.473 1.00 83.44 197 ARG A O 1
ATOM 1663 N N . VAL A 1 198 ? -2.092 0.878 18.094 1.00 84.38 198 VAL A N 1
ATOM 1664 C CA . VAL A 1 198 ? -2.294 2.202 17.494 1.00 84.38 198 VAL A CA 1
ATOM 1665 C C . VAL A 1 198 ? -0.965 2.960 17.479 1.00 84.38 198 VAL A C 1
ATOM 1667 O O . VAL A 1 198 ? -0.112 2.700 18.333 1.00 84.38 198 VAL A O 1
ATOM 1670 N N . PRO A 1 199 ? -0.733 3.849 16.502 1.00 81.62 199 PRO A N 1
ATOM 1671 C CA . PRO A 1 199 ? 0.481 4.654 16.468 1.00 81.62 199 PRO A CA 1
ATOM 1672 C C . PRO A 1 199 ? 0.521 5.651 17.628 1.00 81.62 199 PRO A C 1
ATOM 1674 O O . PRO A 1 199 ? -0.486 5.904 18.288 1.00 81.62 199 PRO A O 1
ATOM 1677 N N . ARG A 1 200 ? 1.694 6.241 17.869 1.00 84.38 200 ARG A N 1
ATOM 1678 C CA . ARG A 1 200 ? 1.834 7.307 18.868 1.00 84.38 200 ARG A CA 1
ATOM 1679 C C . ARG A 1 200 ? 1.041 8.555 18.453 1.00 84.38 200 ARG A C 1
ATOM 1681 O O . ARG A 1 200 ? 0.853 8.813 17.264 1.00 84.38 200 ARG A O 1
ATOM 1688 N N . GLN A 1 201 ? 0.603 9.334 19.441 1.00 88.31 201 GLN A N 1
ATOM 1689 C CA . GLN A 1 201 ? -0.235 10.515 19.219 1.00 88.31 201 GLN A CA 1
ATOM 1690 C C . GLN A 1 201 ? 0.436 11.576 18.337 1.00 88.31 201 GLN A C 1
ATOM 1692 O O . GLN A 1 201 ? -0.206 12.135 17.455 1.00 88.31 201 GLN A O 1
ATOM 1697 N N . ASP A 1 202 ? 1.723 11.843 18.549 1.00 84.00 202 ASP A N 1
ATOM 1698 C CA . ASP A 1 202 ? 2.519 12.786 17.756 1.00 84.00 202 ASP A CA 1
ATOM 1699 C C . ASP A 1 202 ? 2.559 12.398 16.272 1.00 84.00 202 ASP A C 1
ATOM 1701 O O . ASP A 1 202 ? 2.364 13.243 15.395 1.00 84.00 202 ASP A O 1
ATOM 1705 N N . HIS A 1 203 ? 2.727 11.103 15.992 1.00 80.38 203 HIS A N 1
ATOM 1706 C CA . HIS A 1 203 ? 2.682 10.569 14.633 1.00 80.38 203 HIS A CA 1
ATOM 1707 C C . HIS A 1 203 ? 1.307 10.774 13.988 1.00 80.38 203 HIS A C 1
ATOM 1709 O O . HIS A 1 203 ? 1.218 11.280 12.871 1.00 80.38 203 HIS A O 1
ATOM 1715 N N . LEU A 1 204 ? 0.226 10.444 14.701 1.00 78.88 204 LEU A N 1
ATOM 1716 C CA . LEU A 1 204 ? -1.132 10.642 14.188 1.00 78.88 204 LEU A CA 1
ATOM 1717 C C . LEU A 1 204 ? -1.456 12.125 13.947 1.00 78.88 204 LEU A C 1
ATOM 1719 O O . LEU A 1 204 ? -2.077 12.445 12.937 1.00 78.88 204 LEU A O 1
ATOM 1723 N N . LEU A 1 205 ? -0.995 13.039 14.811 1.00 82.44 205 LEU A N 1
ATOM 1724 C CA . LEU A 1 205 ? -1.160 14.491 14.635 1.00 82.44 205 LEU A CA 1
ATOM 1725 C C . LEU A 1 205 ? -0.448 15.015 13.391 1.00 82.44 205 LEU A C 1
ATOM 1727 O O . LEU A 1 205 ? -1.032 15.807 12.650 1.00 82.44 205 LEU A O 1
ATOM 1731 N N . ARG A 1 206 ? 0.770 14.542 13.110 1.00 75.69 206 ARG A N 1
ATOM 1732 C CA . ARG A 1 206 ? 1.473 14.894 11.869 1.00 75.69 206 ARG A CA 1
ATOM 1733 C C . ARG A 1 206 ? 0.684 14.437 10.638 1.00 75.69 206 ARG A C 1
ATOM 1735 O O . ARG A 1 206 ? 0.535 15.203 9.690 1.00 75.69 206 ARG A O 1
ATOM 1742 N N . VAL A 1 207 ? 0.145 13.217 10.655 1.00 68.12 207 VAL A N 1
ATOM 1743 C CA . VAL A 1 207 ? -0.636 12.684 9.524 1.00 68.12 207 VAL A CA 1
ATOM 1744 C C . VAL A 1 207 ? -1.980 13.403 9.373 1.00 68.12 207 VAL A C 1
ATOM 1746 O O . VAL A 1 207 ? -2.411 13.674 8.257 1.00 68.12 207 VAL A O 1
ATOM 1749 N N . TRP A 1 208 ? -2.615 13.784 10.481 1.00 74.06 208 TRP A N 1
ATOM 1750 C CA . TRP A 1 208 ? -3.850 14.570 10.481 1.00 74.06 208 TRP A CA 1
ATOM 1751 C C . TRP A 1 208 ? -3.702 15.933 9.799 1.00 74.06 208 TRP A C 1
ATOM 1753 O O . TRP A 1 208 ? -4.613 16.412 9.122 1.00 74.06 208 TRP A O 1
ATOM 1763 N N . GLN A 1 209 ? -2.546 16.574 9.971 1.00 74.88 209 GLN A N 1
ATOM 1764 C CA . GLN A 1 209 ? -2.229 17.836 9.303 1.00 74.88 209 GLN A CA 1
ATOM 1765 C C . GLN A 1 209 ? -2.058 17.661 7.789 1.00 74.88 209 GLN A C 1
ATOM 1767 O O . GLN A 1 209 ? -2.370 18.583 7.043 1.00 74.88 209 GLN A O 1
ATOM 1772 N N . ALA A 1 210 ? -1.650 16.474 7.333 1.00 68.94 210 ALA A N 1
ATOM 1773 C CA . ALA A 1 210 ? -1.522 16.118 5.920 1.00 68.94 210 ALA A CA 1
ATOM 1774 C C . ALA A 1 210 ? -2.856 15.694 5.266 1.00 68.94 210 ALA A C 1
ATOM 1776 O O . ALA A 1 210 ? -2.859 15.050 4.213 1.00 68.94 210 ALA A O 1
ATOM 1777 N N . ARG A 1 211 ? -3.996 16.030 5.887 1.00 71.75 211 ARG A N 1
ATOM 1778 C CA . ARG A 1 211 ? -5.329 15.795 5.326 1.00 71.75 211 ARG A CA 1
ATOM 1779 C C . ARG A 1 211 ? -5.452 16.372 3.917 1.00 71.75 211 ARG A C 1
ATOM 1781 O O . ARG A 1 211 ? -5.051 17.503 3.665 1.00 71.75 211 ARG A O 1
ATOM 1788 N N . ALA A 1 212 ? -6.042 15.597 3.013 1.00 71.69 212 ALA A N 1
ATOM 1789 C CA . ALA A 1 212 ? -6.188 16.001 1.615 1.00 71.69 212 ALA A CA 1
ATOM 1790 C C . ALA A 1 212 ? -7.574 15.687 1.034 1.00 71.69 212 ALA A C 1
ATOM 1792 O O . ALA A 1 212 ? -7.723 15.633 -0.185 1.00 71.69 212 ALA A O 1
ATOM 1793 N N . TRP A 1 213 ? -8.593 15.441 1.863 1.00 76.94 213 TRP A N 1
ATOM 1794 C CA . TRP A 1 213 ? -9.929 15.097 1.357 1.00 76.94 213 TRP A CA 1
ATOM 1795 C C . TRP A 1 213 ? -10.611 16.252 0.619 1.00 76.94 213 TRP A C 1
ATOM 1797 O O . TRP A 1 213 ? -11.472 15.986 -0.204 1.00 76.94 213 TRP A O 1
ATOM 1807 N N . ASP A 1 214 ? -10.166 17.495 0.817 1.00 75.44 214 ASP A N 1
ATOM 1808 C CA . ASP A 1 214 ? -10.641 18.667 0.063 1.00 75.44 214 ASP A CA 1
ATOM 1809 C C . ASP A 1 214 ? -10.341 18.560 -1.450 1.00 75.44 214 ASP A C 1
ATOM 1811 O O . ASP A 1 214 ? -10.859 19.327 -2.255 1.00 75.44 214 ASP A O 1
ATOM 1815 N N . THR A 1 215 ? -9.489 17.606 -1.852 1.00 79.00 215 THR A N 1
ATOM 1816 C CA . THR A 1 215 ? -9.204 17.289 -3.264 1.00 79.00 215 THR A CA 1
ATOM 1817 C C . THR A 1 215 ? -10.148 16.242 -3.862 1.00 79.00 215 THR A C 1
ATOM 1819 O O . THR A 1 215 ? -10.142 16.040 -5.078 1.00 79.00 215 THR A O 1
ATOM 1822 N N . VAL A 1 216 ? -10.941 15.562 -3.028 1.00 83.25 216 VAL A N 1
ATOM 1823 C CA . VAL A 1 216 ? -11.910 14.547 -3.449 1.00 83.25 216 VAL A CA 1
ATOM 1824 C C . VAL A 1 216 ? -13.251 15.245 -3.689 1.00 83.25 216 VAL A C 1
ATOM 1826 O O . VAL A 1 216 ? -13.721 15.936 -2.790 1.00 83.25 216 VAL A O 1
ATOM 1829 N N . PRO A 1 217 ? -13.882 15.074 -4.865 1.00 86.75 217 PRO A N 1
ATOM 1830 C CA . PRO A 1 217 ? -15.218 15.606 -5.118 1.00 86.75 217 PRO A CA 1
ATOM 1831 C C . PRO A 1 217 ? -16.229 15.179 -4.045 1.00 86.75 217 PRO A C 1
ATOM 1833 O O . PRO A 1 217 ? -16.202 14.032 -3.591 1.00 86.75 217 PRO A O 1
ATOM 1836 N N . ASP A 1 218 ? -17.128 16.086 -3.653 1.00 86.44 218 ASP A N 1
ATOM 1837 C CA . ASP A 1 218 ? -18.104 15.850 -2.577 1.00 86.44 218 ASP A CA 1
ATOM 1838 C C . ASP A 1 218 ? -18.984 14.616 -2.832 1.00 86.44 218 ASP A C 1
ATOM 1840 O O . ASP A 1 218 ? -19.307 13.866 -1.909 1.00 86.44 218 ASP A O 1
ATOM 1844 N N . ASP A 1 219 ? -19.328 14.366 -4.096 1.00 84.94 219 ASP A N 1
ATOM 1845 C CA . ASP A 1 219 ? -20.100 13.212 -4.559 1.00 84.94 219 ASP A CA 1
ATOM 1846 C C . ASP A 1 219 ? -19.331 11.883 -4.488 1.00 84.94 219 ASP A C 1
ATOM 1848 O O . ASP A 1 219 ? -19.933 10.819 -4.625 1.00 84.94 219 ASP A O 1
ATOM 1852 N N . HIS A 1 220 ? -18.019 11.926 -4.246 1.00 88.06 220 HIS A N 1
ATOM 1853 C CA . HIS A 1 220 ? -17.161 10.756 -4.060 1.00 88.06 220 HIS A CA 1
ATOM 1854 C C . HIS A 1 220 ? -16.725 10.555 -2.598 1.00 88.06 220 HIS A C 1
ATOM 1856 O O . HIS A 1 220 ? -16.099 9.542 -2.278 1.00 88.06 220 HIS A O 1
ATOM 1862 N N . LEU A 1 221 ? -17.031 11.482 -1.681 1.00 88.00 221 LEU A N 1
ATOM 1863 C CA . LEU A 1 221 ? -16.619 11.361 -0.275 1.00 88.00 221 LEU A CA 1
ATOM 1864 C C . LEU A 1 221 ? -17.236 10.142 0.420 1.00 88.00 221 LEU A C 1
ATOM 1866 O O . LEU A 1 221 ? -16.611 9.548 1.305 1.00 88.00 221 LEU A O 1
ATOM 1870 N N . ASP A 1 222 ? -18.439 9.728 0.016 1.00 87.19 222 ASP A N 1
ATOM 1871 C CA . ASP A 1 222 ? -19.075 8.536 0.569 1.00 87.19 222 ASP A CA 1
ATOM 1872 C C . ASP A 1 222 ? -18.364 7.245 0.125 1.00 87.19 222 ASP A C 1
ATOM 1874 O O . ASP A 1 222 ? -18.374 6.265 0.873 1.00 87.19 222 ASP A O 1
ATOM 1878 N N . TRP A 1 223 ? -17.662 7.246 -1.018 1.00 90.44 223 TRP A N 1
ATOM 1879 C CA . TRP A 1 223 ? -16.918 6.088 -1.531 1.00 90.44 223 TRP A CA 1
ATOM 1880 C C . TRP A 1 223 ? -15.825 5.611 -0.570 1.00 90.44 223 TRP A C 1
ATOM 1882 O O . TRP A 1 223 ? -15.482 4.428 -0.573 1.00 90.44 223 TRP A O 1
ATOM 1892 N N . LEU A 1 224 ? -15.318 6.488 0.303 1.00 88.25 224 LEU A N 1
ATOM 1893 C CA . LEU A 1 224 ? -14.255 6.181 1.269 1.00 88.25 224 LEU A CA 1
ATOM 1894 C C . LEU A 1 224 ? -14.572 4.984 2.175 1.00 88.25 224 LEU A C 1
ATOM 1896 O O . LEU A 1 224 ? -13.655 4.283 2.613 1.00 88.25 224 LEU A O 1
ATOM 1900 N N . VAL A 1 225 ? -15.854 4.723 2.428 1.00 89.25 225 VAL A N 1
ATOM 1901 C CA . VAL A 1 225 ? -16.324 3.613 3.274 1.00 89.25 225 VAL A CA 1
ATOM 1902 C C . VAL A 1 225 ? -17.134 2.571 2.511 1.00 89.25 225 VAL A C 1
ATOM 1904 O O . VAL A 1 225 ? -17.635 1.619 3.111 1.00 89.25 225 VAL A O 1
ATOM 1907 N N . ARG A 1 226 ? -17.287 2.723 1.191 1.00 89.62 226 ARG A N 1
A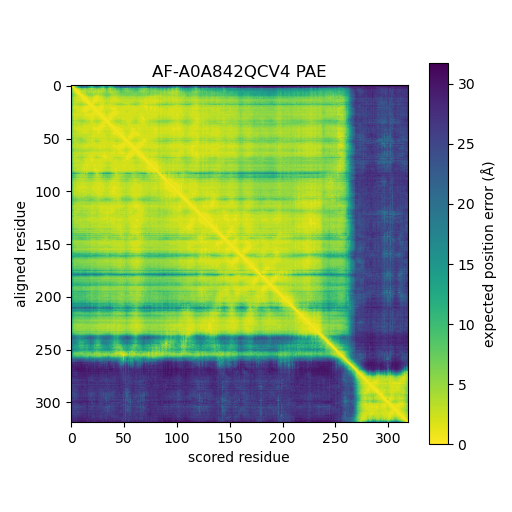TOM 1908 C CA . ARG A 1 226 ? -18.050 1.778 0.373 1.00 89.62 226 ARG A CA 1
ATOM 1909 C C . ARG A 1 226 ? -17.149 0.672 -0.174 1.00 89.62 226 ARG A C 1
ATOM 1911 O O . ARG A 1 226 ? -16.014 0.939 -0.576 1.00 89.62 226 ARG A O 1
ATOM 1918 N N . PRO A 1 227 ? -17.652 -0.574 -0.236 1.00 92.75 227 PRO A N 1
ATOM 1919 C CA . PRO A 1 227 ? -16.961 -1.633 -0.949 1.00 92.75 227 PRO A CA 1
ATOM 1920 C C . PRO A 1 227 ? -16.743 -1.272 -2.422 1.00 92.75 227 PRO A C 1
ATOM 1922 O O . PRO A 1 227 ? -17.578 -0.609 -3.039 1.00 92.75 227 PRO A O 1
ATOM 1925 N N . TYR A 1 228 ? -15.653 -1.761 -3.003 1.00 91.88 228 TYR A N 1
ATOM 1926 C CA . TYR A 1 228 ? -15.305 -1.539 -4.403 1.00 91.88 228 TYR A CA 1
ATOM 1927 C C . TYR A 1 228 ? -16.436 -1.963 -5.352 1.00 91.88 228 TYR A C 1
ATOM 1929 O O . TYR A 1 228 ? -16.804 -1.201 -6.244 1.00 91.88 228 TYR A O 1
ATOM 1937 N N . ASP A 1 229 ? -17.055 -3.124 -5.115 1.00 92.25 229 ASP A N 1
ATOM 1938 C CA . ASP A 1 229 ? -18.144 -3.636 -5.958 1.00 92.25 229 ASP A CA 1
ATOM 1939 C C . ASP A 1 229 ? -19.368 -2.708 -5.979 1.00 92.25 229 ASP A C 1
ATOM 1941 O O . ASP A 1 229 ? -20.033 -2.572 -7.007 1.00 92.25 229 ASP A O 1
ATOM 1945 N N . TYR A 1 230 ? -19.639 -2.012 -4.868 1.00 92.56 230 TYR A N 1
ATOM 1946 C CA . TYR A 1 230 ? -20.722 -1.031 -4.788 1.00 92.56 230 TYR A CA 1
ATOM 1947 C C . TYR A 1 230 ? -20.459 0.179 -5.695 1.00 92.56 230 TYR A C 1
ATOM 1949 O O . TYR A 1 230 ? -21.379 0.645 -6.375 1.00 92.56 230 TYR A O 1
ATOM 1957 N N . ILE A 1 231 ? -19.215 0.673 -5.695 1.00 91.44 231 ILE A N 1
ATOM 1958 C CA . ILE A 1 231 ? -18.772 1.822 -6.497 1.00 91.44 231 ILE A CA 1
ATOM 1959 C C . ILE A 1 231 ? -18.738 1.429 -7.974 1.00 91.44 231 ILE A C 1
ATOM 1961 O O . ILE A 1 231 ? -19.346 2.099 -8.807 1.00 91.44 231 ILE A O 1
ATOM 1965 N N . LYS A 1 232 ? -18.106 0.294 -8.298 1.00 90.56 232 LYS A N 1
ATOM 1966 C CA . LYS A 1 232 ? -17.962 -0.213 -9.669 1.00 90.56 232 LYS A CA 1
ATOM 1967 C C . LYS A 1 232 ? -19.301 -0.415 -10.370 1.00 90.56 232 LYS A C 1
ATOM 1969 O O . LYS A 1 232 ? -19.408 -0.118 -11.555 1.00 90.56 232 LYS A O 1
ATOM 1974 N N . ALA A 1 233 ? -20.316 -0.902 -9.656 1.00 89.94 233 ALA A N 1
ATOM 1975 C CA . ALA A 1 233 ? -21.650 -1.096 -10.221 1.00 89.94 233 ALA A CA 1
ATOM 1976 C C . ALA A 1 233 ? -22.330 0.221 -10.645 1.00 89.94 233 ALA A C 1
ATOM 1978 O O . ALA A 1 233 ? -23.192 0.201 -11.518 1.00 89.94 233 ALA A O 1
ATOM 1979 N N . ARG A 1 234 ? -21.961 1.353 -10.033 1.00 89.44 234 ARG A N 1
ATOM 1980 C CA . ARG A 1 234 ? -22.552 2.677 -10.301 1.00 89.44 234 ARG A CA 1
ATOM 1981 C C . ARG A 1 234 ? -21.700 3.538 -11.226 1.00 89.44 234 ARG A C 1
ATOM 1983 O O . ARG A 1 234 ? -22.244 4.302 -12.012 1.00 89.44 234 ARG A O 1
ATOM 1990 N N . HIS A 1 235 ? -20.381 3.395 -11.143 1.00 86.31 235 HIS A N 1
ATOM 1991 C CA . HIS A 1 235 ? -19.419 4.235 -11.853 1.00 86.31 235 HIS A CA 1
ATOM 1992 C C . HIS A 1 235 ? -18.362 3.378 -12.556 1.00 86.31 235 HIS A C 1
ATOM 1994 O O . HIS A 1 235 ? -17.195 3.480 -12.200 1.00 86.31 235 HIS A O 1
ATOM 2000 N N . PRO A 1 236 ? -18.709 2.484 -13.496 1.00 82.75 236 PRO A N 1
ATOM 2001 C CA . PRO A 1 236 ? -17.754 1.533 -14.066 1.00 82.75 236 PRO A CA 1
ATOM 2002 C C . PRO A 1 236 ? -16.540 2.234 -14.697 1.00 82.75 236 PRO A C 1
ATOM 2004 O O . PRO A 1 236 ? -16.689 3.210 -15.427 1.00 82.75 236 PRO A O 1
ATOM 2007 N N . LEU A 1 237 ? -15.332 1.718 -14.437 1.00 79.50 237 LEU A N 1
ATOM 2008 C CA . LEU A 1 237 ? -14.121 2.180 -15.122 1.00 79.50 237 LEU A CA 1
ATOM 2009 C C . LEU A 1 237 ? -14.250 1.893 -16.621 1.00 79.50 237 LEU A C 1
ATOM 2011 O O . LEU A 1 237 ? -14.391 0.730 -17.011 1.00 79.50 237 LEU A O 1
ATOM 2015 N N . SER A 1 238 ? -14.180 2.929 -17.458 1.00 66.50 238 SER A N 1
ATOM 2016 C CA . SER A 1 238 ? -14.153 2.733 -18.905 1.00 66.50 238 SER A CA 1
ATOM 2017 C C . SER A 1 238 ? -12.851 2.044 -19.298 1.00 66.50 238 SER A C 1
ATOM 2019 O O . SER A 1 238 ? -11.752 2.531 -19.033 1.00 66.50 238 SER A O 1
ATOM 2021 N N . GLN A 1 239 ? -12.966 0.883 -19.939 1.00 56.06 239 GLN A N 1
ATOM 2022 C CA . GLN A 1 239 ? -11.803 0.150 -20.441 1.00 56.06 239 GLN A CA 1
ATOM 2023 C C . GLN A 1 239 ? -11.211 0.787 -21.711 1.00 56.06 239 GLN A C 1
ATOM 2025 O O . GLN A 1 239 ? -10.112 0.392 -22.109 1.00 56.06 239 GLN A O 1
ATOM 2030 N N . TYR A 1 240 ? -11.918 1.764 -22.301 1.00 54.12 240 TYR A N 1
ATOM 2031 C CA . TYR A 1 240 ? -11.643 2.364 -23.611 1.00 54.12 240 TYR A CA 1
ATOM 2032 C C . TYR A 1 240 ? -11.348 3.874 -23.570 1.00 54.12 240 TYR A C 1
ATOM 2034 O O . TYR A 1 240 ? -10.994 4.439 -24.599 1.00 54.12 240 TYR A O 1
ATOM 2042 N N . ASP A 1 241 ? -11.439 4.532 -22.408 1.00 62.69 241 ASP A N 1
ATOM 2043 C CA . ASP A 1 241 ? -11.198 5.988 -22.295 1.00 62.69 241 ASP A CA 1
ATOM 2044 C C . ASP A 1 241 ? -9.706 6.363 -22.302 1.00 62.69 241 ASP A C 1
ATOM 2046 O O . ASP A 1 241 ? -9.341 7.540 -22.223 1.00 62.69 241 ASP A O 1
ATOM 2050 N N . ILE A 1 242 ? -8.827 5.363 -22.371 1.00 66.06 242 ILE A N 1
ATOM 2051 C CA . ILE A 1 242 ? -7.382 5.547 -22.326 1.00 66.06 242 ILE A CA 1
ATOM 2052 C C . ILE A 1 242 ? -6.856 5.590 -23.759 1.00 66.06 242 ILE A C 1
ATOM 2054 O O . ILE A 1 242 ? -6.861 4.584 -24.465 1.00 66.06 242 ILE A O 1
ATOM 2058 N N . GLN A 1 243 ? -6.390 6.760 -24.185 1.00 65.81 243 GLN A N 1
ATOM 2059 C CA . GLN A 1 243 ? -5.750 6.927 -25.484 1.00 65.81 243 GLN A CA 1
ATOM 2060 C C . GLN A 1 243 ? -4.299 6.434 -25.405 1.00 65.81 243 GLN A C 1
ATOM 2062 O O . GLN A 1 243 ? -3.498 6.968 -24.641 1.00 65.81 243 GLN A O 1
ATOM 2067 N N . ASP A 1 244 ? -3.932 5.443 -26.224 1.00 68.19 244 ASP A N 1
ATOM 2068 C CA . ASP A 1 244 ? -2.607 4.790 -26.196 1.00 68.19 244 ASP A CA 1
ATOM 2069 C C . ASP A 1 244 ? -1.415 5.721 -26.491 1.00 68.19 244 ASP A C 1
ATOM 2071 O O . ASP A 1 244 ? -0.258 5.342 -26.303 1.00 68.19 244 ASP A O 1
ATOM 2075 N N . TYR A 1 245 ? -1.674 6.937 -26.971 1.00 65.44 245 TYR A N 1
ATOM 2076 C CA . TYR A 1 245 ? -0.659 7.958 -27.232 1.00 65.44 245 TYR A CA 1
ATOM 2077 C C . TYR A 1 245 ? -0.456 8.943 -26.074 1.00 65.44 245 TYR A C 1
ATOM 2079 O O . TYR A 1 245 ? 0.448 9.779 -26.149 1.00 65.44 245 TYR A O 1
ATOM 2087 N N . GLU A 1 246 ? -1.262 8.870 -25.014 1.00 70.31 246 GLU A N 1
ATOM 2088 C CA . GLU A 1 246 ? -1.053 9.689 -23.824 1.00 70.31 246 GLU A CA 1
ATOM 2089 C C . GLU A 1 246 ? 0.194 9.227 -23.063 1.00 70.31 246 GLU A C 1
ATOM 2091 O O . GLU A 1 246 ? 0.591 8.060 -23.102 1.00 70.31 246 GLU A O 1
ATOM 2096 N N . LYS A 1 247 ? 0.842 10.177 -22.386 1.00 66.56 247 LYS A N 1
ATOM 2097 C CA . LYS A 1 247 ? 1.908 9.907 -21.422 1.00 66.56 247 LYS A CA 1
ATOM 2098 C C . LYS A 1 247 ? 1.375 10.206 -20.032 1.00 66.56 247 LYS A C 1
ATOM 2100 O O . LYS A 1 247 ? 0.726 11.230 -19.833 1.00 66.56 247 LYS A O 1
ATOM 2105 N N . THR A 1 248 ? 1.674 9.330 -19.086 1.00 68.25 248 THR A N 1
ATOM 2106 C CA . THR A 1 248 ? 1.466 9.576 -17.658 1.00 68.25 248 THR A CA 1
ATOM 2107 C C . THR A 1 248 ? 2.548 10.505 -17.125 1.00 68.25 248 THR A C 1
ATOM 2109 O O . THR A 1 248 ? 3.674 10.536 -17.635 1.00 68.25 248 THR A O 1
ATOM 2112 N N . SER A 1 249 ? 2.211 11.280 -16.097 1.00 67.75 249 SER A N 1
ATOM 2113 C CA . SER A 1 249 ? 3.195 12.097 -15.402 1.00 67.75 249 SER A CA 1
ATOM 2114 C C . SER A 1 249 ? 4.237 11.182 -14.755 1.00 67.75 249 SER A C 1
ATOM 2116 O O . SER A 1 249 ? 3.867 10.213 -14.084 1.00 67.75 249 SER A O 1
ATOM 2118 N N . PRO A 1 250 ? 5.538 11.480 -14.913 1.00 62.66 250 PRO A N 1
ATOM 2119 C CA . PRO A 1 250 ? 6.584 10.709 -14.265 1.00 62.66 250 PRO A CA 1
ATOM 2120 C C . PRO A 1 250 ? 6.379 10.711 -12.754 1.00 62.66 250 PRO A C 1
ATOM 2122 O O . PRO A 1 250 ? 6.173 11.762 -12.138 1.00 62.66 250 PRO A O 1
ATOM 2125 N N . MET A 1 251 ? 6.481 9.538 -12.140 1.00 63.34 251 MET A N 1
ATOM 2126 C CA . MET A 1 251 ? 6.465 9.449 -10.689 1.00 63.34 251 MET A CA 1
ATOM 2127 C C . MET A 1 251 ? 7.775 9.976 -10.092 1.00 63.34 251 MET A C 1
ATOM 2129 O O . MET A 1 251 ? 8.848 9.954 -10.710 1.00 63.34 251 MET A O 1
ATOM 2133 N N . ALA A 1 252 ? 7.691 10.466 -8.853 1.00 65.19 252 ALA A N 1
ATOM 2134 C CA . ALA A 1 252 ? 8.870 10.826 -8.076 1.00 65.19 252 ALA A CA 1
ATOM 2135 C C . ALA A 1 252 ? 9.842 9.634 -7.986 1.00 65.19 252 ALA A C 1
ATOM 2137 O O . ALA A 1 252 ? 9.432 8.475 -8.048 1.00 65.19 252 ALA A O 1
ATOM 2138 N N . LYS A 1 253 ? 11.149 9.915 -7.865 1.00 76.00 253 LYS A N 1
ATOM 2139 C CA . LYS A 1 253 ? 12.155 8.848 -7.748 1.00 76.00 253 LYS A CA 1
ATOM 2140 C C . LYS A 1 253 ? 11.857 7.995 -6.520 1.00 76.00 253 LYS A C 1
ATOM 2142 O O . LYS A 1 253 ? 11.717 8.533 -5.421 1.00 76.00 253 LYS A O 1
ATOM 2147 N N . ALA A 1 254 ? 11.852 6.681 -6.726 1.00 78.88 254 ALA A N 1
ATOM 2148 C CA . ALA A 1 254 ? 11.774 5.727 -5.639 1.00 78.88 254 ALA A CA 1
ATOM 2149 C C . ALA A 1 254 ? 12.892 5.990 -4.622 1.00 78.88 254 ALA A C 1
ATOM 2151 O O . ALA A 1 254 ? 14.069 6.045 -4.991 1.00 78.88 254 ALA A O 1
ATOM 2152 N N . THR A 1 255 ? 12.518 6.157 -3.357 1.00 82.62 255 THR A N 1
ATOM 2153 C CA . THR A 1 255 ? 13.458 6.465 -2.273 1.00 82.62 255 THR A CA 1
ATOM 2154 C C . THR A 1 255 ? 13.510 5.307 -1.280 1.00 82.62 255 THR A C 1
ATOM 2156 O O . THR A 1 255 ? 12.480 4.728 -0.936 1.00 82.62 255 THR A O 1
ATOM 2159 N N . GLU A 1 256 ? 14.715 4.943 -0.845 1.00 80.00 256 GLU A N 1
ATOM 2160 C CA . GLU A 1 256 ? 14.909 3.910 0.174 1.00 80.00 256 GLU A CA 1
ATOM 2161 C C . GLU A 1 256 ? 14.868 4.522 1.575 1.00 80.00 256 GLU A C 1
ATOM 2163 O O . GLU A 1 256 ? 15.526 5.537 1.807 1.00 80.00 256 GLU A O 1
ATOM 2168 N N . THR A 1 257 ? 14.126 3.916 2.505 1.00 70.38 257 THR A N 1
ATOM 2169 C CA . THR A 1 257 ? 13.941 4.451 3.865 1.00 70.38 257 THR A CA 1
ATOM 2170 C C . THR A 1 257 ? 14.530 3.530 4.941 1.00 70.38 257 THR A C 1
ATOM 2172 O O . THR A 1 257 ? 14.334 2.312 4.928 1.00 70.38 257 THR A O 1
ATOM 2175 N N . GLU A 1 258 ? 15.279 4.110 5.890 1.00 57.06 258 GLU A N 1
ATOM 2176 C CA . GLU A 1 258 ? 15.907 3.375 7.007 1.00 57.06 258 GLU A CA 1
ATOM 2177 C C . GLU A 1 258 ? 15.017 3.350 8.270 1.00 57.06 258 GLU A C 1
ATOM 2179 O O . GLU A 1 258 ? 15.006 2.360 9.010 1.00 57.06 258 GLU A O 1
ATOM 2184 N N . GLU A 1 259 ? 14.174 4.368 8.464 1.00 52.94 259 GLU A N 1
ATOM 2185 C CA . GLU A 1 259 ? 13.175 4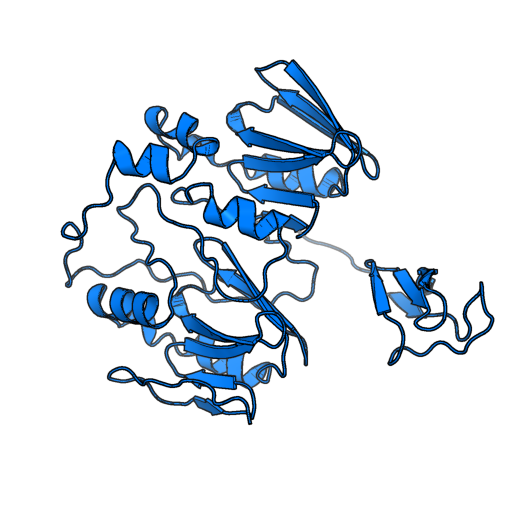.462 9.542 1.00 52.94 259 GLU A CA 1
ATOM 2186 C C . GLU A 1 259 ? 11.989 3.487 9.314 1.00 52.94 259 GLU A C 1
ATOM 2188 O O . GLU A 1 259 ? 11.862 2.878 8.244 1.00 52.94 259 GLU A O 1
ATOM 2193 N N . GLU A 1 260 ? 11.127 3.237 10.320 1.00 49.16 260 GLU A N 1
ATOM 2194 C CA . GLU A 1 260 ? 9.785 2.685 10.020 1.00 49.16 260 GLU A CA 1
ATOM 2195 C C . GLU A 1 260 ? 9.164 3.580 8.947 1.00 49.16 260 GLU A C 1
ATOM 2197 O O . GLU A 1 260 ? 9.374 4.783 9.023 1.00 49.16 260 GLU A O 1
ATOM 2202 N N . MET A 1 261 ? 8.478 3.014 7.945 1.00 46.16 261 MET A N 1
ATOM 2203 C CA . MET A 1 261 ? 8.009 3.760 6.771 1.00 46.16 261 MET A CA 1
ATOM 2204 C C . MET A 1 261 ? 7.190 4.991 7.210 1.00 46.16 261 MET A C 1
ATOM 2206 O O . MET A 1 261 ? 5.999 4.907 7.498 1.00 46.16 261 MET A O 1
ATOM 2210 N N . GLN A 1 262 ? 7.891 6.116 7.318 1.00 42.47 262 GLN A N 1
ATOM 2211 C CA . GLN A 1 262 ? 7.438 7.457 7.624 1.00 42.47 262 GLN A CA 1
ATOM 2212 C C . GLN A 1 262 ? 7.724 8.238 6.359 1.00 42.47 262 GLN A C 1
ATOM 2214 O O . GLN A 1 262 ? 8.871 8.338 5.924 1.00 42.47 262 GLN A O 1
ATOM 2219 N N . VAL A 1 263 ? 6.674 8.774 5.754 1.00 34.69 263 VAL A N 1
ATOM 2220 C CA . VAL A 1 263 ? 6.826 9.546 4.527 1.00 34.69 263 VAL A CA 1
ATOM 2221 C C . VAL A 1 263 ? 6.768 11.009 4.894 1.00 34.69 263 VAL A C 1
ATOM 2223 O O . VAL A 1 263 ? 5.763 11.517 5.386 1.00 34.69 263 VAL A O 1
ATOM 2226 N N . THR A 1 264 ? 7.912 11.645 4.709 1.00 29.31 264 THR A N 1
ATOM 2227 C CA . THR A 1 264 ? 8.166 13.067 4.876 1.00 29.31 264 THR A CA 1
ATOM 2228 C C . THR A 1 264 ? 7.397 13.894 3.849 1.00 29.31 264 THR A C 1
ATOM 2230 O O . THR A 1 264 ? 7.344 13.555 2.670 1.00 29.31 264 THR A O 1
ATOM 2233 N N . SER A 1 265 ? 6.936 15.070 4.278 1.00 27.44 265 SER A N 1
ATOM 2234 C CA . SER A 1 265 ? 6.828 16.246 3.412 1.00 27.44 265 SER A CA 1
ATOM 2235 C C . SER A 1 265 ? 7.086 17.527 4.226 1.00 27.44 265 SER A C 1
ATOM 2237 O O . SER A 1 265 ? 6.216 17.957 4.976 1.00 27.44 265 SER A O 1
ATOM 2239 N N . GLY A 1 266 ? 8.281 18.125 4.070 1.00 29.14 266 GLY A N 1
ATOM 2240 C CA . GLY A 1 266 ? 8.541 19.564 4.295 1.00 29.14 266 GLY A CA 1
ATOM 2241 C C . GLY A 1 266 ? 9.255 20.033 5.585 1.00 29.14 266 GLY A C 1
ATOM 2242 O O . GLY A 1 266 ? 8.608 20.270 6.592 1.00 29.14 266 GLY A O 1
ATOM 2243 N N . SER A 1 267 ? 10.579 20.259 5.483 1.00 35.09 267 SER A N 1
ATOM 2244 C CA . SER A 1 267 ? 11.453 21.274 6.146 1.00 35.09 267 SER A CA 1
ATOM 2245 C C . SER A 1 267 ? 11.368 21.613 7.658 1.00 35.09 267 SER A C 1
ATOM 2247 O O . SER A 1 267 ? 10.447 22.310 8.064 1.00 35.09 267 SER A O 1
ATOM 2249 N N . GLN A 1 268 ? 12.435 21.313 8.431 1.00 27.33 268 GLN A N 1
ATOM 2250 C CA . GLN A 1 268 ? 13.271 22.231 9.268 1.00 27.33 268 GLN A CA 1
ATOM 2251 C C . GLN A 1 268 ? 14.220 21.451 10.226 1.00 27.33 268 GLN A C 1
ATOM 2253 O O . GLN A 1 268 ? 14.023 20.269 10.478 1.00 27.33 268 GLN A O 1
ATOM 2258 N N . ALA A 1 269 ? 15.305 22.097 10.674 1.00 30.22 269 ALA A N 1
ATOM 2259 C CA . ALA A 1 269 ? 16.570 21.522 11.167 1.00 30.22 269 ALA A CA 1
ATOM 2260 C C . ALA A 1 269 ? 16.676 21.150 12.674 1.00 30.22 269 ALA A C 1
ATOM 2262 O O . ALA A 1 269 ? 15.939 21.686 13.494 1.00 30.22 269 ALA A O 1
ATOM 2263 N N . SER A 1 270 ? 17.738 20.373 12.997 1.00 33.97 270 SER A N 1
ATOM 2264 C CA . SER A 1 270 ? 18.629 20.424 14.195 1.00 33.97 270 SER A CA 1
ATOM 2265 C C . SER A 1 270 ? 18.617 19.252 15.210 1.00 33.97 270 SER A C 1
ATOM 2267 O O . SER A 1 270 ? 17.673 19.095 15.975 1.00 33.97 270 SER A O 1
ATOM 2269 N N . GLY A 1 271 ? 19.763 18.542 15.295 1.00 33.62 271 GLY A N 1
ATOM 2270 C CA . GLY A 1 271 ? 20.346 17.969 16.529 1.00 33.62 271 GLY A CA 1
ATOM 2271 C C . GLY A 1 271 ? 20.029 16.508 16.898 1.00 33.62 271 GLY A C 1
ATOM 2272 O O . GLY A 1 271 ? 19.104 16.268 17.667 1.00 33.62 271 GLY A O 1
ATOM 2273 N N . THR A 1 272 ? 20.860 15.536 16.486 1.00 34.84 272 THR A N 1
ATOM 2274 C CA . THR A 1 272 ? 20.702 14.111 16.868 1.00 34.84 272 THR A CA 1
ATOM 2275 C C . THR A 1 272 ? 21.923 13.576 17.628 1.00 34.84 272 THR A C 1
ATOM 2277 O O . THR A 1 272 ? 23.054 13.706 17.165 1.00 34.84 272 THR A O 1
ATOM 2280 N N . VAL A 1 273 ? 21.690 12.952 18.791 1.00 31.69 273 VAL A N 1
ATOM 2281 C CA . VAL A 1 273 ? 22.677 12.194 19.590 1.00 31.69 273 VAL A CA 1
ATOM 2282 C C . VAL A 1 273 ? 22.612 10.714 19.195 1.00 31.69 273 VAL A C 1
ATOM 2284 O O . VAL A 1 273 ? 21.520 10.152 19.122 1.00 31.69 273 VAL A O 1
ATOM 2287 N N . PHE A 1 274 ? 23.761 10.071 18.965 1.00 35.09 274 PHE A N 1
ATOM 2288 C CA . PHE A 1 274 ? 23.853 8.658 18.569 1.00 35.09 274 PHE A CA 1
ATOM 2289 C C . PHE A 1 274 ? 23.865 7.724 19.798 1.00 35.09 274 PHE A C 1
ATOM 2291 O O . PHE A 1 274 ? 24.629 7.932 20.738 1.00 35.09 274 PHE A O 1
ATOM 2298 N N . VAL A 1 275 ? 23.031 6.677 19.801 1.00 38.75 275 VAL A N 1
ATOM 2299 C CA . VAL A 1 275 ? 22.977 5.635 20.853 1.00 38.75 275 VAL A CA 1
ATOM 2300 C C . VAL A 1 275 ? 23.099 4.237 20.237 1.00 38.75 275 VAL A C 1
ATOM 2302 O O . VAL A 1 275 ? 22.609 4.013 19.130 1.00 38.75 275 VAL A O 1
ATOM 2305 N N . LYS A 1 276 ? 23.744 3.287 20.937 1.00 57.31 276 LYS A N 1
ATOM 2306 C CA . LYS A 1 276 ? 23.918 1.895 20.478 1.00 57.31 276 LYS A CA 1
ATOM 2307 C C . LYS A 1 276 ? 22.923 0.949 21.168 1.00 57.31 276 LYS A C 1
ATOM 2309 O O . LYS A 1 276 ? 22.893 0.932 22.400 1.00 57.31 276 LYS A O 1
ATOM 2314 N N . PRO A 1 277 ? 22.171 0.117 20.427 1.00 60.19 277 PRO A N 1
ATOM 2315 C CA . PRO A 1 277 ? 21.321 -0.914 21.017 1.00 60.19 277 PRO A CA 1
ATOM 2316 C C . PRO A 1 277 ? 22.134 -2.129 21.505 1.00 60.19 277 PRO A C 1
ATOM 2318 O O . PRO A 1 277 ? 23.095 -2.555 20.859 1.00 60.19 277 PRO A O 1
ATOM 2321 N N . VAL A 1 278 ? 21.722 -2.707 22.634 1.00 78.62 278 VAL A N 1
ATOM 2322 C CA . VAL A 1 278 ? 22.307 -3.883 23.295 1.00 78.62 278 VAL A CA 1
ATOM 2323 C C . VAL A 1 278 ? 21.176 -4.834 23.712 1.00 78.62 278 VAL A C 1
ATOM 2325 O O . VAL A 1 278 ? 20.173 -4.410 24.283 1.00 78.62 278 VAL A O 1
ATOM 2328 N N . ILE A 1 279 ? 21.319 -6.128 23.421 1.00 83.25 279 ILE A N 1
ATOM 2329 C CA . ILE A 1 279 ? 20.415 -7.183 23.915 1.00 83.25 279 ILE A CA 1
ATOM 2330 C C . ILE A 1 279 ? 21.068 -7.916 25.083 1.00 83.25 279 ILE A C 1
ATOM 2332 O O . ILE A 1 279 ? 22.286 -7.877 25.242 1.00 83.25 279 ILE A O 1
ATOM 2336 N N . LYS A 1 280 ? 20.266 -8.607 25.890 1.00 82.94 280 LYS A N 1
ATOM 2337 C CA . LYS A 1 280 ? 20.776 -9.444 26.977 1.00 82.94 280 LYS A CA 1
ATOM 2338 C C . LYS A 1 280 ? 21.358 -10.731 26.409 1.00 82.94 280 LYS A C 1
ATOM 2340 O O . LYS A 1 280 ? 20.775 -11.294 25.492 1.00 82.94 280 LYS A O 1
ATOM 2345 N N . ASP A 1 281 ? 22.411 -11.248 27.037 1.00 87.44 281 ASP A N 1
ATOM 2346 C CA . ASP A 1 281 ? 23.053 -12.507 26.626 1.00 87.44 281 ASP A CA 1
ATOM 2347 C C . ASP A 1 281 ? 22.236 -13.759 26.997 1.00 87.44 281 ASP A C 1
ATOM 2349 O O . ASP A 1 281 ? 22.481 -14.849 26.481 1.00 87.44 281 ASP A O 1
ATOM 2353 N N . LYS A 1 282 ? 21.273 -13.634 27.925 1.00 90.94 282 LYS A N 1
ATOM 2354 C CA . LYS A 1 282 ? 20.399 -14.729 28.372 1.00 90.94 282 LYS A CA 1
ATOM 2355 C C . LYS A 1 282 ? 18.973 -14.265 28.638 1.00 90.94 282 LYS A C 1
ATOM 2357 O O . LYS A 1 282 ? 18.736 -13.171 29.158 1.00 90.94 282 LYS A O 1
ATOM 2362 N N . CYS A 1 283 ? 18.019 -15.136 28.326 1.00 87.81 283 CYS A N 1
ATOM 2363 C CA . CYS A 1 283 ? 16.604 -14.922 28.575 1.00 87.81 283 CYS A CA 1
ATOM 2364 C C . CYS A 1 283 ? 16.351 -14.789 30.078 1.00 87.81 283 CYS A C 1
ATOM 2366 O O . CYS A 1 283 ? 16.634 -15.703 30.849 1.00 87.81 283 CYS A O 1
ATOM 2368 N N . SER A 1 284 ? 15.749 -13.673 30.494 1.00 87.88 284 SER A N 1
ATOM 2369 C CA . SER A 1 284 ? 15.409 -13.426 31.904 1.00 87.88 284 SER A CA 1
ATOM 2370 C C . SER A 1 284 ? 14.311 -14.356 32.446 1.00 87.88 284 SER A C 1
ATOM 2372 O O . SER A 1 284 ? 14.078 -14.362 33.648 1.00 87.88 284 SER A O 1
ATOM 2374 N N . HIS A 1 285 ? 13.630 -15.111 31.575 1.00 89.75 285 HIS A N 1
ATOM 2375 C CA . HIS A 1 285 ? 12.549 -16.028 31.945 1.00 89.75 285 HIS A CA 1
ATOM 2376 C C . HIS A 1 285 ? 12.996 -17.499 31.979 1.00 89.75 285 HIS A C 1
ATOM 2378 O O . HIS A 1 285 ? 12.695 -18.199 32.937 1.00 89.75 285 HIS A O 1
ATOM 2384 N N . CYS A 1 286 ? 13.722 -17.983 30.961 1.00 90.25 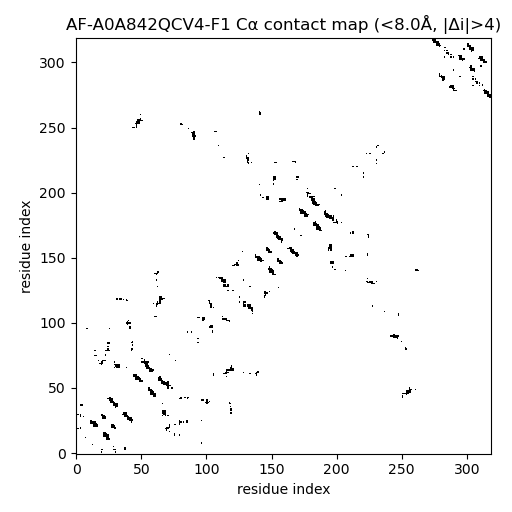286 CYS A N 1
ATOM 2385 C CA . CYS A 1 286 ? 14.128 -19.396 30.869 1.00 90.25 286 CYS A CA 1
ATOM 2386 C C . CYS A 1 286 ? 15.642 -19.644 30.965 1.00 90.25 286 CYS A C 1
ATOM 2388 O O . CYS A 1 286 ? 16.070 -20.793 30.932 1.00 90.25 286 CYS A O 1
ATOM 2390 N N . GLY A 1 287 ? 16.467 -18.595 31.041 1.00 88.12 287 GLY A N 1
ATOM 2391 C CA . GLY A 1 287 ? 17.926 -18.713 31.141 1.00 88.12 287 GLY A CA 1
ATOM 2392 C C . GLY A 1 287 ? 18.647 -19.149 29.859 1.00 88.12 287 GLY A C 1
ATOM 2393 O O . GLY A 1 287 ? 19.878 -19.194 29.860 1.00 88.12 287 GLY A O 1
ATOM 2394 N N . ALA A 1 288 ? 17.920 -19.438 28.773 1.00 88.12 288 ALA A N 1
ATOM 2395 C CA . ALA A 1 288 ? 18.504 -19.792 27.480 1.00 88.12 288 ALA A CA 1
ATOM 2396 C C . ALA A 1 288 ? 19.393 -18.656 26.936 1.00 88.12 288 ALA A C 1
ATOM 2398 O O . ALA A 1 288 ? 19.068 -17.485 27.166 1.00 88.12 288 ALA A O 1
ATOM 2399 N N . PRO A 1 289 ? 20.494 -18.974 26.229 1.00 89.06 289 PRO A N 1
ATOM 2400 C CA . PRO A 1 289 ? 21.322 -17.963 25.586 1.00 89.06 289 PRO A CA 1
ATOM 2401 C C . PRO A 1 289 ? 20.513 -17.195 24.539 1.00 89.06 289 PRO A C 1
ATOM 2403 O O . PRO A 1 289 ? 19.601 -17.734 23.912 1.00 89.06 289 PRO A O 1
ATOM 2406 N N . LEU A 1 290 ? 20.838 -15.919 24.383 1.00 81.81 290 LEU A N 1
ATOM 2407 C CA . LEU A 1 290 ? 20.241 -15.034 23.399 1.00 81.81 290 LEU A CA 1
ATOM 2408 C C . LEU A 1 290 ? 21.358 -14.402 22.581 1.00 81.81 290 LEU A C 1
ATOM 2410 O O . LEU A 1 290 ? 22.344 -13.909 23.125 1.00 81.81 290 LEU A O 1
ATOM 2414 N N . SER A 1 291 ? 21.186 -14.398 21.267 1.00 83.50 291 SER A N 1
ATOM 2415 C CA . SER A 1 291 ? 22.127 -13.794 20.337 1.00 83.50 291 SER A CA 1
ATOM 2416 C C . SER A 1 291 ? 21.368 -12.987 19.291 1.00 83.50 291 SER A C 1
ATOM 2418 O O . SER A 1 291 ? 20.232 -13.309 18.949 1.00 83.50 291 SER A O 1
ATOM 2420 N N . TRP A 1 292 ? 22.002 -11.953 18.732 1.00 77.06 292 TRP A N 1
ATOM 2421 C CA . TRP A 1 292 ? 21.400 -11.105 17.690 1.00 77.06 292 TRP A CA 1
ATOM 2422 C C . TRP A 1 292 ? 20.935 -11.888 16.454 1.00 77.06 292 TRP A C 1
ATOM 2424 O O . TRP A 1 292 ? 20.130 -11.385 15.676 1.00 77.06 292 TRP A O 1
ATOM 2434 N N . GLN A 1 293 ? 21.470 -13.093 16.263 1.00 73.62 293 GLN A N 1
ATOM 2435 C CA . GLN A 1 293 ? 21.188 -13.975 15.134 1.00 73.62 293 GLN A CA 1
ATOM 2436 C C . GLN A 1 293 ? 19.954 -14.856 15.372 1.00 73.62 293 GLN A C 1
ATOM 2438 O O . GLN A 1 293 ? 19.330 -15.281 14.404 1.00 73.62 293 GLN A O 1
ATOM 2443 N N . GLU A 1 294 ? 19.610 -15.124 16.634 1.00 73.25 294 GLU A N 1
ATOM 2444 C CA . GLU A 1 294 ? 18.592 -16.109 17.025 1.00 73.25 294 GLU A CA 1
ATOM 2445 C C . GLU A 1 294 ? 17.346 -15.477 17.652 1.00 73.25 294 GLU A C 1
ATOM 2447 O O . GLU A 1 294 ? 16.316 -16.138 17.750 1.00 73.25 294 GLU A O 1
ATOM 2452 N N . ILE A 1 295 ? 17.419 -14.218 18.095 1.00 72.75 295 ILE A N 1
ATOM 2453 C CA . ILE A 1 295 ? 16.267 -13.532 18.683 1.00 72.75 295 ILE A CA 1
ATOM 2454 C C . ILE A 1 295 ? 15.241 -13.113 17.629 1.00 72.75 295 ILE A C 1
ATOM 2456 O O . ILE A 1 295 ? 15.580 -12.586 16.566 1.00 72.75 295 ILE A O 1
ATOM 2460 N N . ASP A 1 296 ? 13.967 -13.269 17.977 1.00 70.25 296 ASP A N 1
ATOM 2461 C CA . ASP A 1 296 ? 12.867 -12.819 17.137 1.00 70.25 296 ASP A CA 1
ATOM 2462 C C . ASP A 1 296 ? 12.437 -11.415 17.547 1.00 70.25 296 ASP A C 1
ATOM 2464 O O . ASP A 1 296 ? 11.945 -11.174 18.644 1.00 70.25 296 ASP A O 1
ATOM 2468 N N . TRP A 1 297 ? 12.616 -10.447 16.658 1.00 76.81 297 TRP A N 1
ATOM 2469 C CA . TRP A 1 297 ? 12.173 -9.077 16.897 1.00 76.81 297 TRP A CA 1
ATOM 2470 C C . TRP A 1 297 ? 10.647 -9.000 16.917 1.00 76.81 297 TRP A C 1
ATOM 2472 O O . TRP A 1 297 ? 9.991 -9.198 15.894 1.00 76.81 297 TRP A O 1
ATOM 2482 N N . VAL A 1 298 ? 10.086 -8.667 18.079 1.00 72.94 298 VAL A N 1
ATOM 2483 C CA . VAL A 1 298 ? 8.634 -8.518 18.293 1.00 72.94 298 VAL A CA 1
ATOM 2484 C C . VAL A 1 298 ? 8.216 -7.070 18.546 1.00 72.94 298 VAL A C 1
ATOM 2486 O O . VAL A 1 298 ? 7.027 -6.760 18.619 1.00 72.94 298 VAL A O 1
ATOM 2489 N N . GLY A 1 299 ? 9.183 -6.154 18.602 1.00 58.44 299 GLY A N 1
ATOM 2490 C CA . GLY A 1 299 ? 8.959 -4.716 18.643 1.00 58.44 299 GLY A CA 1
ATOM 2491 C C . GLY A 1 299 ? 10.234 -3.916 18.353 1.00 58.44 299 GLY A C 1
ATOM 2492 O O . GLY A 1 299 ? 11.304 -4.502 18.221 1.00 58.44 299 GLY A O 1
ATOM 2493 N N . PRO A 1 300 ? 10.131 -2.578 18.267 1.00 42.12 300 PRO A N 1
ATOM 2494 C CA . PRO A 1 300 ? 11.249 -1.696 17.904 1.00 42.12 300 PRO A CA 1
ATOM 2495 C C . PRO A 1 300 ? 12.439 -1.824 18.862 1.00 42.12 300 PRO A C 1
ATOM 2497 O O . PRO A 1 300 ? 13.581 -1.884 18.427 1.00 42.12 300 PRO A O 1
ATOM 2500 N N . ASP A 1 301 ? 12.137 -1.992 20.149 1.00 75.00 301 ASP A N 1
ATOM 2501 C CA . ASP A 1 301 ? 13.119 -2.217 21.209 1.00 75.00 301 ASP A CA 1
ATOM 2502 C C . ASP A 1 301 ? 12.803 -3.516 21.936 1.00 75.00 301 ASP A C 1
ATOM 2504 O O . ASP A 1 301 ? 12.995 -3.603 23.145 1.00 75.00 301 ASP A O 1
ATOM 2508 N N . GLN A 1 302 ? 12.181 -4.485 21.262 1.00 76.69 302 GLN A N 1
ATOM 2509 C CA . GLN A 1 302 ? 11.734 -5.709 21.910 1.00 76.69 302 GLN A CA 1
ATOM 2510 C C . GLN A 1 302 ? 12.030 -6.930 21.069 1.00 76.69 302 GLN A C 1
ATOM 2512 O O . GLN A 1 302 ? 11.740 -6.983 19.875 1.00 76.69 302 GLN A O 1
ATOM 2517 N N . TYR A 1 303 ? 12.554 -7.940 21.739 1.00 83.38 303 TYR A N 1
ATOM 2518 C CA . TYR A 1 303 ? 12.866 -9.215 21.137 1.00 83.38 303 TYR A CA 1
ATOM 2519 C C . TYR A 1 303 ? 12.328 -10.341 22.007 1.00 83.38 303 TYR A C 1
ATOM 2521 O O . TYR A 1 303 ? 12.265 -10.245 23.231 1.00 83.38 303 TYR A O 1
ATOM 2529 N N . GLU A 1 304 ? 11.889 -11.398 21.356 1.00 88.19 304 GLU A N 1
ATOM 2530 C CA . GLU A 1 304 ? 11.320 -12.582 21.955 1.00 88.19 304 GLU A CA 1
ATOM 2531 C C . GLU A 1 304 ? 12.395 -13.656 22.062 1.00 88.19 304 GLU A C 1
ATOM 2533 O O . GLU A 1 304 ? 13.217 -13.849 21.161 1.00 88.19 304 GLU A O 1
ATOM 2538 N N . CYS A 1 305 ? 12.413 -14.340 23.202 1.00 87.62 305 CYS A N 1
ATOM 2539 C CA . CYS A 1 305 ? 13.255 -15.504 23.377 1.00 87.62 305 CYS A CA 1
ATOM 2540 C C . CYS A 1 305 ? 12.736 -16.638 22.479 1.00 87.62 305 CYS A C 1
ATOM 2542 O O . CYS A 1 305 ? 11.626 -17.119 22.720 1.00 87.62 305 CYS A O 1
ATOM 2544 N N . PRO A 1 306 ? 13.547 -17.148 21.536 1.00 84.81 306 PRO A N 1
ATOM 2545 C CA . PRO A 1 306 ? 13.113 -18.188 20.599 1.00 84.81 306 PRO A CA 1
ATOM 2546 C C . PRO A 1 306 ? 12.785 -19.519 21.294 1.00 84.81 306 PRO A C 1
ATOM 2548 O O . PRO A 1 306 ? 12.100 -20.367 20.734 1.00 84.81 306 PRO A O 1
ATOM 2551 N N . ASN A 1 307 ? 13.268 -19.714 22.526 1.00 86.12 307 ASN A N 1
ATOM 2552 C CA . ASN A 1 307 ? 13.087 -20.952 23.276 1.00 86.12 307 ASN A CA 1
ATOM 2553 C C . ASN A 1 307 ? 11.803 -20.983 24.124 1.00 86.12 307 ASN A C 1
ATOM 2555 O O . ASN A 1 307 ? 11.262 -22.055 24.371 1.00 86.12 307 ASN A O 1
ATOM 2559 N N . CYS A 1 308 ? 11.323 -19.837 24.619 1.00 86.75 308 CYS A N 1
ATOM 2560 C CA . CYS A 1 308 ? 10.183 -19.807 25.548 1.00 86.75 308 CYS A CA 1
ATOM 2561 C C . CYS A 1 308 ? 9.119 -18.749 25.238 1.00 86.75 308 CYS A C 1
ATOM 2563 O O . CYS A 1 308 ? 8.142 -18.653 25.977 1.00 86.75 308 CYS A O 1
ATOM 2565 N N . GLY A 1 309 ? 9.306 -17.941 24.193 1.00 83.50 309 GLY A N 1
ATOM 2566 C CA . GLY A 1 309 ? 8.356 -16.904 23.794 1.00 83.50 309 GLY A CA 1
ATOM 2567 C C . GLY A 1 309 ? 8.308 -15.683 24.722 1.00 83.50 309 GLY A C 1
ATOM 2568 O O . GLY A 1 309 ? 7.449 -14.819 24.574 1.00 83.50 309 GLY A O 1
ATOM 2569 N N . ALA A 1 310 ? 9.203 -15.586 25.713 1.00 85.00 310 ALA A N 1
ATOM 2570 C CA . ALA A 1 310 ? 9.233 -14.444 26.622 1.00 85.00 310 ALA A CA 1
ATOM 2571 C C . ALA A 1 310 ? 9.813 -13.203 25.931 1.00 85.00 310 ALA A C 1
ATOM 2573 O O . ALA A 1 310 ? 10.900 -13.254 25.353 1.00 85.00 310 ALA A O 1
ATOM 2574 N N . THR A 1 311 ? 9.117 -12.073 26.036 1.00 88.56 311 THR A N 1
ATOM 2575 C CA . THR A 1 311 ? 9.557 -10.803 25.451 1.00 88.56 311 THR A CA 1
ATOM 2576 C C . THR A 1 311 ? 10.509 -10.044 26.376 1.00 88.56 311 THR A C 1
ATOM 2578 O O . THR A 1 311 ? 10.273 -9.889 27.575 1.00 88.56 311 THR A O 1
ATOM 2581 N N . HIS A 1 312 ? 11.571 -9.504 25.797 1.00 84.06 312 HIS A N 1
ATOM 2582 C CA . HIS A 1 312 ? 12.590 -8.691 26.445 1.00 84.06 312 HIS A CA 1
ATOM 2583 C C . HIS A 1 312 ? 12.723 -7.346 25.740 1.00 84.06 312 HIS A C 1
ATOM 2585 O O . HIS A 1 312 ? 12.317 -7.209 24.590 1.00 84.06 312 HIS A O 1
ATOM 2591 N N . ARG A 1 313 ? 13.293 -6.352 26.432 1.00 85.12 313 ARG A N 1
ATOM 2592 C CA . ARG A 1 313 ? 13.623 -5.050 25.845 1.00 85.12 313 ARG A CA 1
ATOM 2593 C C . ARG A 1 313 ? 15.098 -4.960 25.456 1.00 85.12 313 ARG A C 1
ATOM 2595 O O . ARG A 1 313 ? 15.944 -5.580 26.099 1.00 85.12 313 ARG A O 1
ATOM 2602 N N . VAL A 1 314 ? 15.367 -4.194 24.406 1.00 77.88 314 VAL A N 1
ATOM 2603 C CA . VAL A 1 314 ? 16.688 -3.707 24.013 1.00 77.88 314 VAL A CA 1
ATOM 2604 C C . VAL A 1 314 ? 17.062 -2.562 24.930 1.00 77.88 314 VAL A C 1
ATOM 2606 O O . VAL A 1 314 ? 16.287 -1.621 25.103 1.00 77.88 314 VAL A O 1
ATOM 2609 N N . ASP A 1 315 ? 18.256 -2.648 25.494 1.00 77.12 315 ASP A N 1
ATOM 2610 C CA . ASP A 1 315 ? 18.844 -1.577 26.276 1.00 77.12 315 ASP A CA 1
ATOM 2611 C C . ASP A 1 315 ? 19.669 -0.679 25.346 1.00 77.12 315 ASP A C 1
ATOM 2613 O O . ASP A 1 315 ? 20.347 -1.155 24.436 1.00 77.12 315 ASP A O 1
ATOM 2617 N N . TYR A 1 316 ? 19.615 0.634 25.556 1.00 69.12 316 TYR A N 1
ATOM 2618 C CA . TYR A 1 316 ? 20.381 1.599 24.768 1.00 69.12 316 TYR A CA 1
ATOM 2619 C C . TYR A 1 316 ? 21.494 2.186 25.616 1.00 69.12 316 TYR A C 1
ATOM 2621 O O . TYR A 1 316 ? 21.239 2.837 26.630 1.00 69.12 316 TYR A O 1
ATOM 2629 N N . VAL A 1 317 ? 22.732 1.987 25.177 1.00 56.47 317 VAL A N 1
ATOM 2630 C CA . VAL A 1 317 ? 23.905 2.578 25.818 1.00 56.47 317 VAL A CA 1
ATOM 2631 C C . VAL A 1 317 ? 24.345 3.766 24.969 1.00 56.47 317 VAL A C 1
ATOM 2633 O O . VAL A 1 317 ? 24.472 3.656 23.746 1.00 56.47 317 VAL A O 1
ATOM 2636 N N . ARG A 1 318 ? 24.520 4.931 25.605 1.00 46.91 318 ARG A N 1
ATOM 2637 C CA . ARG A 1 318 ? 25.076 6.116 24.934 1.00 46.91 318 ARG A CA 1
ATOM 2638 C C . ARG A 1 318 ? 26.490 5.792 24.449 1.00 46.91 318 ARG A C 1
ATOM 2640 O O . ARG A 1 318 ? 27.244 5.180 25.205 1.00 46.91 318 ARG A O 1
ATOM 2647 N N . MET A 1 319 ? 26.796 6.163 23.204 1.00 42.38 319 MET A N 1
ATOM 2648 C CA . MET A 1 319 ? 28.171 6.135 22.699 1.00 42.38 319 MET A CA 1
ATOM 2649 C C . MET A 1 319 ? 28.941 7.353 23.186 1.00 42.38 319 MET A C 1
ATOM 2651 O O . MET A 1 319 ? 28.330 8.448 23.220 1.00 42.38 319 MET A O 1
#

Mean predicted aligned error: 11.76 Å

Secondary structure (DSSP, 8-state):
-------PPTT--EEEE-SSEEEESSEEEEEETTTTEEEEEEGGGEEEEEE-SSEEEEEETTEEEEEESSPPPHHHHHHHHHS-TTTTS-HHHHHHHHHHTT-----TT-SEEPPP--S---HHHHHHHHHBPEETT--EEEEETTTEEEESSEEEEE-TTT--EEEEEGGGEEEEEEETTEEEEEETTEEEEEES----HHHHHHHHHT--GGGS-GGGGGGGGSBHHHHHHHSPPPSS---TT--PPPPPPPEE-SSSS----S--------EEEE--SB-TTT--B--TTT-EEEETTEEE-TTT--EEEPEEEE-

pLDDT: mean 81.46, std 14.51, range [27.33, 95.0]

Nearest PDB structures (foldseek):
  4uzr-assembly1_B  TM=4.783E-01  e=6.395E-01  Pyrococcus horikoshii
  8y8y-assembly1_A  TM=4.686E-01  e=6.760E-01  Homo sapiens
  4dx9-assembly26_y  TM=4.394E-01  e=1.178E+00  Homo sapiens
  2lyd-assembly1_A  TM=3.823E-01  e=1.178E+00  Drosophila melanogaster
  3nvx-assembly2_B  TM=1.822E-01  e=6.395E-01  Vaccinia virus Copenhagen

Radius of gyration: 21.38 Å; Cα contacts (8 Å, |Δi|>4): 588; chains: 1; bounding box: 51×48×59 Å

Sequence (319 aa):
MSSLVYIPIDGERKLAQGNEYIVSNYRLIQYDRGSKTSVSLPLHIIKEYKLTSNKAMFKVVNGIVNVIGKMPKREELRSALSMREFDSLKVGDQRKLCEMSSVPFVHERHPYNHWTTIGYHRKFSLHFYRIYAWIKGEEVFTYYPDSFILTNYRLYQRDSRENKLYIFPMHWVHTFEAKKNELEMECKTGEFKIRGRVPRQDHLLRVWQARAWDTVPDDHLDWLVRPYDYIKARHPLSQYDIQDYEKTSPMAKATETEEEMQVTSGSQASGTVFVKPVIKDKCSHCGAPLSWQEIDWVGPDQYECPNCGATHRVDYVRM